Protein AF-A0A6A5ZDE5-F1 (afdb_monomer)

Secondary structure (DSSP, 8-state):
------------TT-----SSTT----SGGGSEEPHHHHHHHGGGEEEETTEEEEEPP--SS-TT--S--GGGS-HHHHHHHHTSBSEESPPSEEEEEEEE-TT--EEEEEEEE-TT--BHHHHHHHHHHHHHHHHHHHHHHHHHHHHHHTTS-TTSSSTTS-SS-EEEEEE--GGGGGS---TT---THHHHHHHHH---HHHHHHTTS-HHHHS-TT----TT--TTSSTTSSSTTS--

pLDDT: mean 71.04, std 19.77, range [29.52, 98.06]

Structure (mmCIF, N/CA/C/O backbone):
data_AF-A0A6A5ZDE5-F1
#
_entry.id   AF-A0A6A5ZDE5-F1
#
loop_
_atom_site.group_PDB
_atom_site.id
_atom_site.type_symbol
_atom_site.label_atom_id
_atom_site.label_alt_id
_atom_site.label_comp_id
_atom_site.label_asym_id
_atom_site.label_entity_id
_atom_site.label_seq_id
_atom_site.pdbx_PDB_ins_code
_atom_site.Cartn_x
_atom_site.Cartn_y
_atom_site.Cartn_z
_atom_site.occupancy
_atom_site.B_iso_or_equiv
_atom_site.auth_seq_id
_atom_site.auth_comp_id
_atom_site.auth_asym_id
_atom_site.auth_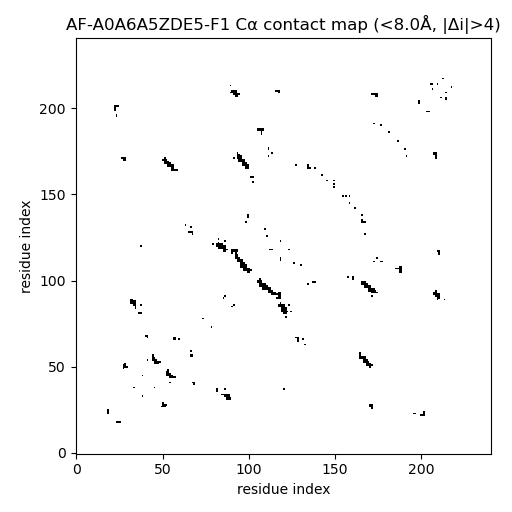atom_id
_atom_site.pdbx_PDB_model_num
ATOM 1 N N . MET A 1 1 ? -33.662 -12.130 5.337 1.00 35.56 1 MET A N 1
ATOM 2 C CA . MET A 1 1 ? -33.099 -13.493 5.397 1.00 35.56 1 MET A CA 1
ATOM 3 C C . MET A 1 1 ? -31.831 -13.491 4.569 1.00 35.56 1 MET A C 1
ATOM 5 O O . MET A 1 1 ? -31.844 -12.937 3.477 1.00 35.56 1 MET A O 1
ATOM 9 N N . ASP A 1 2 ? -30.753 -13.968 5.177 1.00 31.31 2 ASP A N 1
ATOM 10 C CA . ASP A 1 2 ? -29.362 -13.561 4.972 1.00 31.31 2 ASP A CA 1
ATOM 11 C C . ASP A 1 2 ? -28.722 -13.936 3.631 1.00 31.31 2 ASP A C 1
ATOM 13 O O . ASP A 1 2 ? -28.791 -15.078 3.189 1.00 31.31 2 ASP A O 1
ATOM 17 N N . ALA A 1 3 ? -28.004 -12.973 3.043 1.00 31.45 3 ALA A N 1
ATOM 18 C CA . ALA A 1 3 ? -27.129 -13.166 1.882 1.00 31.45 3 ALA A CA 1
ATOM 19 C C . ALA A 1 3 ? -25.685 -12.662 2.125 1.00 31.45 3 ALA A C 1
ATOM 21 O O . ALA A 1 3 ? -24.968 -12.358 1.176 1.00 31.45 3 ALA A O 1
ATOM 22 N N . TYR A 1 4 ? -25.238 -12.572 3.386 1.00 30.88 4 TYR A N 1
ATOM 23 C CA . TYR A 1 4 ? -23.937 -11.976 3.749 1.00 30.88 4 TYR A CA 1
ATOM 24 C C . TYR A 1 4 ? -22.949 -12.923 4.460 1.00 30.88 4 TYR A C 1
ATOM 26 O O . TYR A 1 4 ? -21.988 -12.460 5.066 1.00 30.88 4 TYR A O 1
ATOM 34 N N . GLN A 1 5 ? -23.115 -14.247 4.360 1.00 31.91 5 GLN A N 1
ATOM 35 C CA . GLN A 1 5 ? -22.268 -15.222 5.079 1.00 31.91 5 GLN A CA 1
ATOM 36 C C . GLN A 1 5 ? -21.161 -15.919 4.263 1.00 31.91 5 GLN A C 1
ATOM 38 O O . GLN A 1 5 ? -20.603 -16.915 4.713 1.00 31.91 5 GLN A O 1
ATOM 43 N N . THR A 1 6 ? -20.759 -15.388 3.106 1.00 35.47 6 THR A N 1
ATOM 44 C CA . THR A 1 6 ? -19.702 -16.014 2.280 1.00 35.47 6 THR A CA 1
ATOM 45 C C . THR A 1 6 ? -18.633 -15.033 1.802 1.00 35.47 6 THR A C 1
ATOM 47 O O . THR A 1 6 ? -18.289 -14.987 0.627 1.00 35.47 6 THR A O 1
ATOM 50 N N . LEU A 1 7 ? -18.026 -14.290 2.730 1.00 33.62 7 LEU A N 1
ATOM 51 C CA . LEU A 1 7 ? -16.626 -13.874 2.571 1.00 33.62 7 LEU A CA 1
ATOM 52 C C . LEU A 1 7 ? -15.754 -14.915 3.268 1.00 33.62 7 LEU A C 1
ATOM 54 O O . LEU A 1 7 ? -15.294 -14.750 4.394 1.00 33.62 7 LEU A O 1
ATOM 58 N N . GLY A 1 8 ? -15.625 -16.050 2.582 1.00 29.52 8 GLY A N 1
ATOM 59 C CA . GLY A 1 8 ? -14.771 -17.147 2.989 1.00 29.52 8 GLY A CA 1
ATOM 60 C C . GLY A 1 8 ? -13.326 -16.683 3.113 1.00 29.52 8 GLY A C 1
ATOM 61 O O . GLY A 1 8 ? -12.773 -16.042 2.218 1.00 29.52 8 GLY A O 1
ATOM 62 N N . HIS A 1 9 ? -12.710 -17.061 4.227 1.00 33.09 9 HIS A N 1
ATOM 63 C CA . HIS A 1 9 ? -11.270 -17.190 4.334 1.00 33.09 9 HIS A CA 1
ATOM 64 C C . HIS A 1 9 ? -10.755 -17.953 3.107 1.00 33.09 9 HIS A C 1
ATOM 66 O O . HIS A 1 9 ? -10.997 -19.153 2.976 1.00 33.09 9 HIS A O 1
ATOM 72 N N . TYR A 1 10 ? -10.031 -17.277 2.217 1.00 32.69 10 TYR A N 1
ATOM 73 C CA . TYR A 1 10 ? -9.236 -17.941 1.190 1.00 32.69 10 TYR A CA 1
ATOM 74 C C . TYR A 1 10 ? -8.064 -18.659 1.875 1.00 32.69 10 TYR A C 1
ATOM 76 O O . TYR A 1 10 ? -6.926 -18.201 1.845 1.00 32.69 10 TYR A O 1
ATOM 84 N N . ARG A 1 11 ? -8.334 -19.795 2.525 1.00 34.78 11 ARG A N 1
ATOM 85 C CA . ARG A 1 11 ? -7.302 -20.808 2.740 1.00 34.78 11 ARG A CA 1
ATOM 86 C C . ARG A 1 11 ? -7.089 -21.467 1.387 1.00 34.78 11 ARG A C 1
ATOM 88 O O . ARG A 1 11 ? -7.990 -22.137 0.892 1.00 34.78 11 ARG A O 1
ATOM 95 N N . LEU A 1 12 ? -5.928 -21.250 0.773 1.00 34.38 12 LEU A N 1
ATOM 96 C CA . LEU A 1 12 ? -5.508 -22.048 -0.376 1.00 34.38 12 LEU A CA 1
ATOM 97 C C . LEU A 1 12 ? -5.520 -23.524 0.066 1.00 34.38 12 LEU A C 1
ATOM 99 O O . LEU A 1 12 ? -4.782 -23.873 0.991 1.00 34.38 12 LEU A O 1
ATOM 103 N N . PRO A 1 13 ? -6.375 -24.387 -0.510 1.00 32.69 13 PRO A N 1
ATOM 104 C CA . PRO A 1 13 ? -6.446 -25.778 -0.091 1.00 32.69 13 PRO A CA 1
ATOM 105 C C . PRO A 1 13 ? -5.117 -26.465 -0.425 1.00 32.69 13 PRO A C 1
ATOM 107 O O . PRO A 1 13 ? -4.696 -26.491 -1.578 1.00 32.69 13 PRO A O 1
ATOM 110 N N . GLY A 1 14 ? -4.447 -27.000 0.597 1.00 35.75 14 GLY A N 1
ATOM 111 C CA . GLY A 1 14 ? -3.230 -27.805 0.444 1.00 35.75 14 GLY A CA 1
ATOM 112 C C . GLY A 1 14 ? -1.899 -27.090 0.687 1.00 35.75 14 GLY A C 1
ATOM 113 O O . GLY A 1 14 ? -0.867 -27.752 0.631 1.00 35.75 14 GLY A O 1
ATOM 114 N N . ILE A 1 15 ? -1.887 -25.791 1.005 1.00 35.81 15 ILE A N 1
ATOM 115 C CA . ILE A 1 15 ? -0.672 -25.114 1.484 1.00 35.81 15 ILE A CA 1
ATOM 116 C C . ILE A 1 15 ? -0.874 -24.778 2.956 1.00 35.81 15 ILE A C 1
ATOM 118 O O . ILE A 1 15 ? -1.405 -23.724 3.305 1.00 35.81 15 ILE A O 1
ATOM 122 N N . ASP A 1 16 ? -0.460 -25.696 3.825 1.00 36.00 16 ASP A N 1
ATOM 123 C CA . ASP A 1 16 ? -0.269 -25.373 5.232 1.00 36.00 16 ASP A CA 1
ATOM 124 C C . ASP A 1 16 ? 0.996 -24.512 5.311 1.00 36.00 16 ASP A C 1
ATOM 126 O O . ASP A 1 16 ? 2.120 -25.018 5.249 1.00 36.00 16 ASP A O 1
ATOM 130 N N . VAL A 1 17 ? 0.827 -23.186 5.333 1.00 40.00 17 VAL A N 1
ATOM 131 C CA . VAL A 1 17 ? 1.932 -22.241 5.547 1.00 40.00 17 VAL A CA 1
ATOM 132 C C . VAL A 1 17 ? 2.317 -22.318 7.026 1.00 40.00 17 VAL A C 1
ATOM 134 O O . VAL A 1 17 ? 2.147 -21.372 7.792 1.00 40.00 17 VAL A O 1
ATOM 137 N N . GLN A 1 18 ? 2.810 -23.479 7.458 1.00 35.00 18 GLN A N 1
ATOM 138 C CA . GLN A 1 18 ? 3.484 -23.602 8.735 1.00 35.00 18 GLN A CA 1
ATOM 139 C C . GLN A 1 18 ? 4.823 -22.901 8.582 1.00 35.00 18 GLN A C 1
ATOM 141 O O . GLN A 1 18 ? 5.736 -23.378 7.901 1.00 35.00 18 GLN A O 1
ATOM 146 N N . SER A 1 19 ? 4.935 -21.725 9.191 1.00 38.81 19 SER A N 1
ATOM 147 C CA . SER A 1 19 ? 6.241 -21.129 9.411 1.00 38.81 19 SER A CA 1
ATOM 148 C C . SER A 1 19 ? 7.097 -22.142 10.166 1.00 38.81 19 SER A C 1
ATOM 150 O O . SER A 1 19 ? 6.745 -22.562 11.265 1.00 38.81 19 SER A O 1
ATOM 152 N N . ARG A 1 20 ? 8.217 -22.562 9.570 1.00 37.62 20 ARG A N 1
ATOM 153 C CA . ARG A 1 20 ? 9.149 -23.525 10.184 1.00 37.62 20 ARG A CA 1
ATOM 154 C C . ARG A 1 20 ? 9.852 -22.970 11.426 1.00 37.62 20 ARG A C 1
ATOM 156 O O . ARG A 1 20 ? 10.608 -23.695 12.062 1.00 37.62 20 ARG A O 1
ATOM 163 N N . HIS A 1 21 ? 9.621 -21.704 11.762 1.00 40.69 21 HIS A N 1
ATOM 164 C CA . HIS A 1 21 ? 10.120 -21.089 12.977 1.00 40.69 21 HIS A CA 1
ATOM 165 C C . HIS A 1 21 ? 8.947 -20.897 13.950 1.00 40.69 21 HIS A C 1
ATOM 167 O O . HIS A 1 21 ? 7.988 -20.208 13.587 1.00 40.69 21 HIS A O 1
ATOM 173 N N . PRO A 1 22 ? 9.015 -21.414 15.192 1.00 45.00 22 PRO A N 1
ATOM 174 C CA . PRO A 1 22 ? 7.917 -21.321 16.165 1.00 45.00 22 PRO A CA 1
ATOM 175 C C . PRO A 1 22 ? 7.506 -19.871 16.488 1.00 45.00 22 PRO A C 1
ATOM 177 O O . PRO A 1 22 ? 6.397 -19.634 16.961 1.00 45.00 22 PRO A O 1
ATOM 180 N N . ASN A 1 23 ? 8.375 -18.906 16.155 1.00 43.03 23 ASN A N 1
ATOM 181 C CA . ASN A 1 23 ? 8.236 -17.484 16.465 1.00 43.03 23 ASN A CA 1
ATOM 182 C C . ASN A 1 23 ? 8.206 -16.554 15.234 1.00 43.03 23 ASN A C 1
ATOM 184 O O . ASN A 1 23 ? 8.266 -15.344 15.416 1.00 43.03 23 ASN A O 1
ATOM 188 N N . VAL A 1 24 ? 8.121 -17.046 13.990 1.00 47.09 24 VAL A N 1
ATOM 189 C CA . VAL A 1 24 ? 8.088 -16.174 12.788 1.00 47.09 24 VAL A CA 1
ATOM 190 C C . VAL A 1 24 ? 6.742 -16.324 12.093 1.00 47.09 24 VAL A C 1
ATOM 192 O O . VAL A 1 24 ? 6.631 -16.925 11.029 1.00 47.09 24 VAL A O 1
ATOM 195 N N . TYR A 1 25 ? 5.678 -15.821 12.711 1.00 51.50 25 TYR A N 1
ATOM 196 C CA . TYR A 1 25 ? 4.406 -15.693 12.004 1.00 51.50 25 TYR A CA 1
ATOM 197 C C . TYR A 1 25 ? 4.471 -14.446 11.129 1.00 51.50 25 TYR A C 1
ATOM 199 O O . TYR A 1 25 ? 4.784 -13.355 11.603 1.00 51.50 25 TYR A O 1
ATOM 207 N N . TRP A 1 26 ? 4.209 -14.631 9.840 1.00 55.97 26 TRP A N 1
ATOM 208 C CA . TRP A 1 26 ? 4.209 -13.564 8.854 1.00 55.97 26 TRP A CA 1
ATOM 209 C C . TRP A 1 26 ? 3.140 -12.541 9.244 1.00 55.97 26 TRP A C 1
ATOM 211 O O . TRP A 1 26 ? 1.957 -12.868 9.308 1.00 55.97 26 TRP A O 1
ATOM 221 N N . LEU A 1 27 ? 3.558 -11.314 9.554 1.00 66.75 27 LEU A N 1
ATOM 222 C CA . LEU A 1 27 ? 2.644 -10.185 9.691 1.00 66.75 27 LEU A CA 1
ATOM 223 C C . LEU A 1 27 ? 2.297 -9.716 8.288 1.00 66.75 27 LEU A C 1
ATOM 225 O O . LEU A 1 27 ? 3.107 -9.060 7.631 1.00 66.75 27 LEU A O 1
ATOM 229 N N . ASP A 1 28 ? 1.146 -10.142 7.793 1.00 80.12 28 ASP A N 1
ATOM 230 C CA . ASP A 1 28 ? 0.636 -9.746 6.493 1.00 80.12 28 ASP A CA 1
ATOM 231 C C . ASP A 1 28 ? -0.893 -9.590 6.529 1.00 80.12 28 ASP A C 1
ATOM 233 O O . ASP A 1 28 ? -1.556 -9.952 7.506 1.00 80.12 28 ASP A O 1
ATOM 237 N N . PHE A 1 29 ? -1.461 -9.000 5.478 1.00 85.31 29 PHE A N 1
ATOM 238 C CA . PHE A 1 29 ? -2.882 -8.671 5.444 1.00 85.31 29 PHE A CA 1
ATOM 239 C C . PHE A 1 29 ? -3.821 -9.881 5.364 1.00 85.31 29 PHE A C 1
ATOM 241 O O . PHE A 1 29 ? -5.032 -9.687 5.416 1.00 85.31 29 PHE A O 1
ATOM 248 N N . SER A 1 30 ? -3.334 -11.126 5.296 1.00 81.88 30 SER A N 1
ATOM 249 C CA . SER A 1 30 ? -4.195 -12.308 5.439 1.00 81.88 30 SER A CA 1
ATOM 250 C C . SER A 1 30 ? -4.885 -12.369 6.807 1.00 81.88 30 SER A C 1
ATOM 252 O O . SER A 1 30 ? -5.832 -13.133 6.983 1.00 81.88 30 SER A O 1
ATOM 254 N N . GLN A 1 31 ? -4.389 -11.604 7.785 1.00 82.81 31 GLN A N 1
ATOM 255 C CA . GLN A 1 31 ? -4.931 -11.497 9.141 1.00 82.81 31 GLN A CA 1
ATOM 256 C C . GLN A 1 31 ? -5.945 -10.354 9.297 1.00 82.81 31 GLN A C 1
ATOM 258 O O . GLN A 1 31 ? -6.522 -10.190 10.370 1.00 82.81 31 GLN A O 1
ATOM 263 N N . CYS A 1 32 ? -6.164 -9.561 8.247 1.00 88.12 32 CYS A N 1
ATOM 264 C CA . CYS A 1 32 ? -7.019 -8.383 8.274 1.00 88.12 32 CYS A CA 1
ATOM 265 C C . CYS A 1 32 ? -8.146 -8.505 7.247 1.00 88.12 32 CYS A C 1
ATOM 267 O O . CYS A 1 32 ? -7.975 -9.058 6.162 1.00 88.12 32 CYS A O 1
ATOM 269 N N . ILE A 1 33 ? -9.291 -7.907 7.556 1.00 92.44 33 ILE A N 1
ATOM 270 C CA . ILE A 1 33 ? -10.365 -7.683 6.589 1.00 92.44 33 ILE A CA 1
ATOM 271 C C . ILE A 1 33 ? -10.222 -6.254 6.077 1.00 92.44 33 ILE A C 1
ATOM 273 O O . ILE A 1 33 ? -10.276 -5.309 6.859 1.00 92.44 33 ILE A O 1
ATOM 277 N N . PHE A 1 34 ? -10.020 -6.073 4.774 1.00 95.31 34 PHE A N 1
ATOM 278 C CA . PHE A 1 34 ? -9.995 -4.735 4.182 1.00 95.31 34 PHE A CA 1
ATOM 279 C C . PHE A 1 34 ? -11.389 -4.115 4.140 1.00 95.31 34 PHE A C 1
ATOM 281 O O . PHE A 1 34 ? -12.392 -4.797 3.926 1.00 95.31 34 PHE A O 1
ATOM 288 N N . ASN A 1 35 ? -11.435 -2.794 4.277 1.00 96.50 35 ASN A N 1
ATOM 289 C CA . ASN A 1 35 ? -12.645 -2.015 4.095 1.00 96.50 35 ASN A CA 1
ATOM 290 C C . ASN A 1 35 ? -13.199 -2.214 2.674 1.00 96.50 35 ASN A C 1
ATOM 292 O O . ASN A 1 35 ? -12.554 -1.865 1.682 1.00 96.50 35 ASN A O 1
ATOM 296 N N . ALA A 1 36 ? -14.410 -2.764 2.577 1.00 95.44 36 ALA A N 1
ATOM 297 C CA . ALA A 1 36 ? -15.041 -3.076 1.298 1.00 95.44 36 ALA A CA 1
ATOM 298 C C . ALA A 1 36 ? -15.288 -1.829 0.435 1.00 95.44 36 ALA A C 1
ATOM 300 O O . ALA A 1 36 ? -15.162 -1.905 -0.784 1.00 95.44 36 ALA A O 1
ATOM 301 N N . TYR A 1 37 ? -15.578 -0.675 1.047 1.00 94.19 37 TYR A N 1
ATOM 302 C CA . TYR A 1 37 ? -15.743 0.581 0.314 1.00 94.19 37 TYR A CA 1
ATOM 303 C C . TYR A 1 37 ? -14.423 1.037 -0.291 1.00 94.19 37 TYR A C 1
ATOM 305 O O . TYR A 1 37 ? -14.401 1.423 -1.452 1.00 94.19 37 TYR A O 1
ATOM 313 N N . PHE A 1 38 ? -13.314 0.924 0.445 1.00 93.62 38 PHE A N 1
ATOM 314 C CA . PHE A 1 38 ? -11.989 1.208 -0.105 1.00 93.62 38 PHE A CA 1
ATOM 315 C C . PHE A 1 38 ? -11.647 0.298 -1.289 1.00 93.62 38 PHE A C 1
ATOM 317 O O . PHE A 1 38 ? -11.184 0.787 -2.317 1.00 93.62 38 PHE A O 1
ATOM 324 N N . LEU A 1 39 ? -11.917 -1.006 -1.186 1.00 92.88 39 LEU A N 1
ATOM 325 C CA . LEU A 1 39 ? -11.720 -1.919 -2.315 1.00 92.88 39 LEU A CA 1
ATOM 326 C C . LEU A 1 39 ? -12.624 -1.554 -3.502 1.00 92.88 39 LEU A C 1
ATOM 328 O O . LEU A 1 39 ? -12.164 -1.568 -4.640 1.00 92.88 39 LEU A O 1
ATOM 332 N N . ALA A 1 40 ? -13.870 -1.147 -3.248 1.00 90.25 40 ALA A N 1
ATOM 333 C CA . ALA A 1 40 ? -14.785 -0.675 -4.284 1.00 90.25 40 ALA A CA 1
ATOM 334 C C . ALA A 1 40 ? -14.308 0.626 -4.957 1.00 90.25 40 ALA A C 1
ATOM 336 O O . ALA A 1 40 ? -14.536 0.795 -6.152 1.00 90.25 40 ALA A O 1
ATOM 337 N N . LEU A 1 41 ? -13.602 1.515 -4.240 1.00 87.44 41 LEU A N 1
ATOM 338 C CA . LEU A 1 41 ? -12.957 2.690 -4.846 1.00 87.44 41 LEU A CA 1
ATOM 339 C C . LEU A 1 41 ? -11.912 2.279 -5.894 1.00 87.44 41 LEU A C 1
ATOM 341 O O . LEU A 1 41 ? -11.750 2.957 -6.908 1.00 87.44 41 LEU A O 1
ATOM 345 N N . LEU A 1 42 ? -11.190 1.187 -5.632 1.00 87.88 42 LEU A N 1
ATOM 346 C CA . LEU A 1 42 ? -10.123 0.682 -6.494 1.00 87.88 42 LEU A CA 1
ATOM 347 C C . LEU A 1 42 ? -10.639 -0.204 -7.631 1.00 87.88 42 LEU A C 1
ATOM 349 O O . LEU A 1 42 ? -9.921 -0.387 -8.615 1.00 87.88 42 LEU A O 1
ATOM 353 N N . ASP A 1 43 ? -11.864 -0.721 -7.518 1.00 85.69 43 ASP A N 1
ATOM 354 C CA . ASP A 1 43 ? -12.487 -1.582 -8.524 1.00 85.69 43 ASP A CA 1
ATOM 355 C C . ASP A 1 43 ? -11.571 -2.793 -8.839 1.00 85.69 43 ASP A C 1
ATOM 357 O O . ASP A 1 43 ? -10.980 -3.400 -7.939 1.00 85.69 43 ASP A O 1
ATOM 361 N N . ASP A 1 44 ? -11.382 -3.128 -10.112 1.00 86.50 44 ASP A N 1
ATOM 362 C CA . ASP A 1 44 ? -10.531 -4.216 -10.599 1.00 86.50 44 ASP A CA 1
ATOM 363 C C . ASP A 1 44 ? -9.011 -3.978 -10.461 1.00 86.50 44 ASP A C 1
ATOM 365 O O . ASP A 1 44 ? -8.203 -4.865 -10.766 1.00 86.50 44 ASP A O 1
ATOM 369 N N . GLN A 1 45 ? -8.592 -2.795 -9.998 1.00 88.38 45 GLN A N 1
ATOM 370 C CA . GLN A 1 45 ? -7.178 -2.411 -9.917 1.00 88.38 45 GLN A CA 1
ATOM 371 C C . GLN A 1 45 ? -6.444 -3.064 -8.747 1.00 88.38 45 GLN A C 1
ATOM 373 O O . GLN A 1 45 ? -5.208 -3.119 -8.750 1.00 88.38 45 GLN A O 1
ATOM 378 N N . SER A 1 46 ? -7.187 -3.515 -7.735 1.00 91.75 46 SER A N 1
ATOM 379 C CA . SER A 1 46 ? -6.624 -4.006 -6.483 1.00 91.75 46 SER A CA 1
ATOM 380 C C . SER A 1 46 ? -6.635 -5.527 -6.402 1.00 91.75 46 SER A C 1
ATOM 382 O O . SER A 1 46 ? -7.593 -6.185 -6.807 1.00 91.75 46 SER A O 1
ATOM 384 N N . ARG A 1 47 ? -5.544 -6.112 -5.899 1.00 91.38 47 ARG A N 1
ATOM 385 C CA . ARG A 1 47 ? -5.443 -7.553 -5.635 1.00 91.38 47 ARG A CA 1
ATOM 386 C C . ARG A 1 47 ? -4.583 -7.811 -4.415 1.00 91.38 47 ARG A C 1
ATOM 388 O O . ARG A 1 47 ? -3.482 -7.276 -4.309 1.00 91.38 47 ARG A O 1
ATOM 395 N N . ILE A 1 48 ? -5.056 -8.686 -3.537 1.00 88.50 48 ILE A N 1
ATOM 396 C CA . ILE A 1 48 ? -4.246 -9.203 -2.436 1.00 88.50 48 ILE A CA 1
ATOM 397 C C . ILE A 1 48 ? -3.480 -10.421 -2.952 1.00 88.50 48 ILE A C 1
ATOM 399 O O . ILE A 1 48 ? -4.081 -11.373 -3.444 1.00 88.50 48 ILE A O 1
ATOM 403 N N . VAL A 1 49 ? -2.153 -10.385 -2.871 1.00 82.81 49 VAL A N 1
ATOM 404 C CA . VAL A 1 49 ? -1.275 -11.475 -3.320 1.00 82.81 49 VAL A CA 1
ATOM 405 C C . VAL A 1 49 ? -0.174 -11.628 -2.289 1.00 82.81 49 VAL A C 1
ATOM 407 O O . VAL A 1 49 ? 0.539 -10.665 -2.057 1.00 82.81 49 VAL A O 1
ATOM 410 N N . LEU A 1 50 ? -0.015 -12.809 -1.682 1.00 81.88 50 LEU A N 1
ATOM 411 C CA . LEU A 1 50 ? 1.014 -13.059 -0.654 1.00 81.88 50 LEU A CA 1
ATOM 412 C C . LEU A 1 50 ? 0.955 -12.046 0.509 1.00 81.88 50 LEU A C 1
ATOM 414 O O . LEU A 1 50 ? 1.970 -11.486 0.918 1.00 81.88 50 LEU A O 1
ATOM 418 N N . GLY A 1 51 ? -0.261 -11.744 0.979 1.00 84.56 51 GLY A N 1
ATOM 419 C CA . GLY A 1 51 ? -0.462 -10.889 2.151 1.00 84.56 51 GLY A CA 1
ATOM 420 C C . GLY A 1 51 ? -0.170 -9.395 1.950 1.00 84.56 51 GLY A C 1
ATOM 421 O O . GLY A 1 51 ? -0.180 -8.632 2.912 1.00 84.56 51 GLY A O 1
ATOM 422 N N . ARG A 1 52 ? 0.063 -8.950 0.711 1.00 88.25 52 ARG A N 1
ATOM 423 C CA . ARG A 1 52 ? 0.184 -7.532 0.332 1.00 88.25 52 ARG A CA 1
ATOM 424 C C . ARG A 1 52 ? -0.956 -7.124 -0.588 1.00 88.25 52 ARG A C 1
ATOM 426 O O . ARG A 1 52 ? -1.384 -7.916 -1.428 1.00 88.25 52 ARG A O 1
ATOM 433 N N . LEU A 1 53 ? -1.415 -5.884 -0.461 1.00 92.94 53 LEU A N 1
ATOM 434 C CA . LEU A 1 53 ? -2.402 -5.309 -1.370 1.00 92.94 53 LEU A CA 1
ATOM 435 C C . LEU A 1 53 ? -1.673 -4.592 -2.509 1.00 92.94 53 LEU A C 1
ATOM 437 O O . LEU A 1 53 ? -1.072 -3.539 -2.312 1.00 92.94 53 LEU A O 1
ATOM 441 N N . GLY A 1 54 ? -1.711 -5.173 -3.704 1.00 92.94 54 GLY A N 1
ATOM 442 C CA . GLY A 1 54 ? -1.211 -4.545 -4.922 1.00 92.94 54 GLY A CA 1
ATOM 443 C C . GLY A 1 54 ? -2.293 -3.697 -5.584 1.00 92.94 54 GLY A C 1
ATOM 444 O O . GLY A 1 54 ? -3.410 -4.174 -5.766 1.00 92.94 54 GLY A O 1
ATOM 445 N N . ILE A 1 55 ? -1.958 -2.470 -5.981 1.00 93.25 55 ILE A N 1
ATOM 446 C CA . ILE A 1 55 ? -2.858 -1.539 -6.674 1.00 93.25 55 ILE A CA 1
ATOM 447 C C . ILE A 1 55 ? -2.219 -1.150 -8.003 1.00 93.25 55 ILE A C 1
ATOM 449 O O . ILE A 1 55 ? -1.164 -0.518 -8.035 1.00 93.25 55 ILE A O 1
ATOM 453 N N . THR A 1 56 ? -2.848 -1.539 -9.107 1.00 91.31 56 THR A N 1
ATOM 454 C CA . THR A 1 56 ? -2.345 -1.275 -10.460 1.00 91.31 56 THR A CA 1
ATOM 455 C C . THR A 1 56 ? -2.887 0.047 -10.976 1.00 91.31 56 THR A C 1
ATOM 457 O O . THR A 1 56 ? -4.096 0.193 -11.099 1.00 91.31 56 THR A O 1
ATOM 460 N N . GLN A 1 57 ? -2.018 0.989 -11.347 1.00 86.19 57 GLN A N 1
ATOM 461 C CA . GLN A 1 57 ? -2.485 2.236 -11.954 1.00 86.19 57 GLN A CA 1
ATOM 462 C C . GLN A 1 57 ? -3.159 1.970 -13.309 1.00 86.19 57 GLN A C 1
ATOM 464 O O . GLN A 1 57 ? -2.668 1.180 -14.128 1.00 86.19 57 GLN A O 1
ATOM 469 N N . ARG A 1 58 ? -4.278 2.658 -13.566 1.00 79.31 58 ARG A N 1
ATOM 470 C CA . ARG A 1 58 ? -4.954 2.617 -14.869 1.00 79.31 58 ARG A CA 1
ATOM 471 C C . ARG A 1 58 ? -4.099 3.303 -15.934 1.00 79.31 58 ARG A C 1
ATOM 473 O O . ARG A 1 58 ? -3.537 4.350 -15.651 1.00 79.31 58 ARG A O 1
ATOM 480 N N . PRO A 1 59 ? -4.008 2.768 -17.158 1.00 66.69 59 PRO A N 1
ATOM 481 C CA . PRO A 1 59 ? -3.441 3.507 -18.275 1.00 66.69 59 PRO A CA 1
ATOM 482 C C . PRO A 1 59 ? -4.481 4.524 -18.755 1.00 66.69 59 PRO A C 1
ATOM 484 O O . PRO A 1 59 ? -5.418 4.150 -19.455 1.00 66.69 59 PRO A O 1
ATOM 487 N N . THR A 1 60 ? -4.369 5.794 -18.373 1.00 64.00 60 THR A N 1
ATOM 488 C CA . THR A 1 60 ? -5.163 6.857 -19.009 1.00 64.00 60 THR A CA 1
ATOM 489 C C . THR A 1 60 ? -4.314 7.598 -20.032 1.00 64.00 60 THR A C 1
ATOM 491 O O . THR A 1 60 ? -3.132 7.869 -19.817 1.00 64.00 60 THR A O 1
ATOM 494 N N . ALA A 1 61 ? -4.924 7.859 -21.188 1.00 49.12 61 ALA A N 1
ATOM 495 C CA . ALA A 1 61 ? -4.247 8.332 -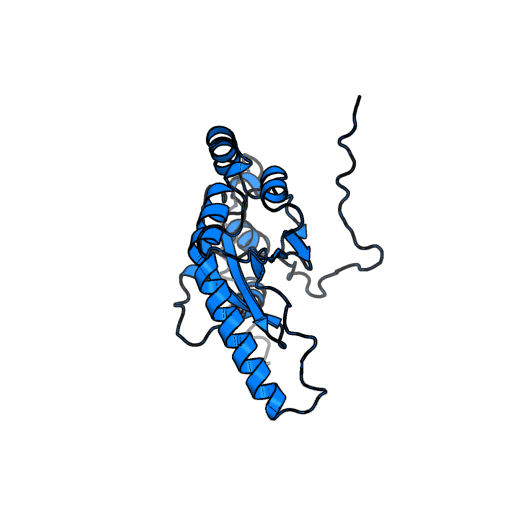22.387 1.00 49.12 61 ALA A CA 1
ATOM 496 C C . ALA A 1 61 ? -3.882 9.830 -22.357 1.00 49.12 61 ALA A C 1
ATOM 498 O O . ALA A 1 61 ? -3.081 10.247 -23.186 1.00 49.12 61 ALA A O 1
ATOM 499 N N . GLU A 1 62 ? -4.443 10.642 -21.444 1.00 53.44 62 GLU A N 1
ATOM 500 C CA . GLU A 1 62 ? -4.502 12.096 -21.698 1.00 53.44 62 GLU A CA 1
ATOM 501 C C . GLU A 1 62 ? -4.193 13.055 -20.532 1.00 53.44 62 GLU A C 1
ATOM 503 O O . GLU A 1 62 ? -3.870 14.206 -20.813 1.00 53.44 62 GLU A O 1
ATOM 508 N N . SER A 1 63 ? -4.202 12.669 -19.246 1.00 53.03 63 SER A N 1
ATOM 509 C CA . SER A 1 63 ? -3.876 13.646 -18.184 1.00 53.03 63 SER A CA 1
ATOM 510 C C . SER A 1 63 ? -3.112 13.068 -17.002 1.00 53.03 63 SER A C 1
ATOM 512 O O . SER A 1 63 ? -3.531 12.115 -16.360 1.00 53.03 63 SER A O 1
ATOM 514 N N . PHE A 1 64 ? -1.982 13.691 -16.664 1.00 53.25 64 PHE A N 1
ATOM 515 C CA . PHE A 1 64 ? -1.128 13.306 -15.538 1.00 53.25 64 PHE A CA 1
ATOM 516 C C . PHE A 1 64 ? -1.807 13.422 -14.156 1.00 53.25 64 PHE A C 1
ATOM 518 O O . PHE A 1 64 ? -1.229 12.946 -13.179 1.00 53.25 64 PHE A O 1
ATOM 525 N N . SER A 1 65 ? -3.002 14.019 -14.056 1.00 51.19 65 SER A N 1
ATOM 526 C CA . SER A 1 65 ? -3.518 14.590 -12.807 1.00 51.19 65 SER A CA 1
ATOM 527 C C . SER A 1 65 ? -4.444 13.708 -11.962 1.00 51.19 65 SER A C 1
ATOM 529 O O . SER A 1 65 ? -4.455 13.911 -10.756 1.00 51.19 65 SER A O 1
ATOM 531 N N . ASP A 1 66 ? -5.159 12.708 -12.491 1.00 58.41 66 ASP A N 1
ATOM 532 C CA . ASP A 1 66 ? -6.105 11.924 -11.666 1.00 58.41 66 ASP A CA 1
ATOM 533 C C . ASP A 1 66 ? -6.164 10.454 -12.092 1.00 58.41 66 ASP A C 1
ATOM 535 O O . ASP A 1 66 ? -6.710 10.111 -13.135 1.00 58.41 66 ASP A O 1
ATOM 539 N N . PHE A 1 67 ? -5.538 9.569 -11.308 1.00 55.75 67 PHE A N 1
ATOM 540 C CA . PHE A 1 67 ? -5.105 8.257 -11.820 1.00 55.75 67 PHE A CA 1
ATOM 541 C C . PHE A 1 67 ? -5.422 7.037 -10.949 1.00 55.75 67 PHE A C 1
ATOM 543 O O . PHE A 1 67 ? -5.073 5.921 -11.326 1.00 55.75 67 PHE A O 1
ATOM 550 N N . LEU A 1 68 ? -6.046 7.225 -9.787 1.00 61.94 68 LEU A N 1
ATOM 551 C CA . LEU A 1 68 ? -6.346 6.114 -8.870 1.00 61.94 68 LEU A CA 1
ATOM 552 C C . LEU A 1 68 ? -7.843 5.873 -8.708 1.00 61.94 68 LEU A C 1
ATOM 554 O O . LEU A 1 68 ? -8.282 4.731 -8.627 1.00 61.94 68 LEU A O 1
ATOM 558 N N . PHE A 1 69 ? -8.620 6.950 -8.739 1.00 65.62 69 PHE A N 1
ATOM 559 C CA . PHE A 1 69 ? -10.064 6.950 -8.558 1.00 65.62 69 PHE A CA 1
ATOM 560 C C . PHE A 1 69 ? -10.641 7.910 -9.585 1.00 65.62 69 PHE A C 1
ATOM 562 O O . PHE A 1 69 ? -9.995 8.908 -9.894 1.00 65.62 69 PHE A O 1
ATOM 569 N N . GLU A 1 70 ? -11.826 7.624 -10.109 1.00 61.75 70 GLU A N 1
ATOM 570 C CA . GLU A 1 70 ? -12.563 8.549 -10.967 1.00 61.75 70 GLU A CA 1
ATOM 571 C C . GLU A 1 70 ? -13.453 9.395 -10.041 1.00 61.75 70 GLU A C 1
ATOM 573 O O . GLU A 1 70 ? -14.514 8.917 -9.627 1.00 61.75 70 GLU A O 1
ATOM 578 N N . PRO A 1 71 ? -13.036 10.611 -9.622 1.00 54.88 71 PRO A N 1
ATOM 579 C CA . PRO A 1 71 ? -13.757 11.353 -8.587 1.00 54.88 71 PRO A CA 1
ATOM 580 C C . PRO A 1 71 ? -15.168 11.725 -9.051 1.00 54.88 71 PRO A C 1
ATOM 582 O O . PRO A 1 71 ? -16.075 11.834 -8.238 1.00 54.88 71 PRO A O 1
ATOM 585 N N . SER A 1 72 ? -15.375 11.832 -10.368 1.00 56.19 72 SER A N 1
ATOM 586 C CA . SER A 1 72 ? -16.667 12.099 -11.008 1.00 56.19 72 SER A CA 1
ATOM 587 C C . SER A 1 72 ? -17.760 11.075 -10.678 1.00 56.19 72 SER A C 1
ATOM 589 O O . SER A 1 72 ? -18.937 11.382 -10.852 1.00 56.19 72 SER A O 1
ATOM 591 N N . LYS A 1 73 ? -17.402 9.873 -10.202 1.00 62.78 73 LYS A N 1
ATOM 592 C CA . LYS A 1 73 ? -18.361 8.811 -9.856 1.00 62.78 73 LYS A CA 1
ATOM 593 C C . LYS A 1 73 ? -18.859 8.865 -8.414 1.00 62.78 73 LYS A C 1
ATOM 595 O O . LYS A 1 73 ? -19.830 8.182 -8.095 1.00 62.78 73 LYS A O 1
ATOM 600 N N . LEU A 1 74 ? -18.229 9.653 -7.545 1.00 69.00 74 LEU A N 1
ATOM 601 C CA . LEU A 1 74 ? -18.614 9.770 -6.141 1.00 69.00 74 LEU A CA 1
ATOM 602 C C . LEU A 1 74 ? -18.961 11.217 -5.831 1.00 69.00 74 LEU A C 1
ATOM 604 O O . LEU A 1 74 ? -18.195 12.129 -6.125 1.00 69.00 74 LEU A O 1
ATOM 608 N N . SER A 1 75 ? -20.109 11.441 -5.196 1.00 79.12 75 SER A N 1
ATOM 609 C CA . SER A 1 75 ? -20.355 12.749 -4.600 1.00 79.12 75 SER A CA 1
ATOM 610 C C . SER A 1 75 ? -19.331 12.990 -3.486 1.00 79.12 75 SER A C 1
ATOM 612 O O . SER A 1 75 ? -18.956 12.056 -2.770 1.00 79.12 75 SER A O 1
ATOM 614 N N . ASN A 1 76 ? -18.902 14.243 -3.311 1.00 80.44 76 ASN A N 1
ATOM 615 C CA . ASN A 1 76 ? -17.945 14.613 -2.259 1.00 80.44 76 ASN A CA 1
ATOM 616 C C . ASN A 1 76 ? -18.381 14.088 -0.877 1.00 80.44 76 ASN A C 1
ATOM 618 O O . ASN A 1 76 ? -17.562 13.555 -0.141 1.00 80.44 76 ASN A O 1
ATOM 622 N N . GLY A 1 77 ? -19.686 14.109 -0.575 1.00 85.19 77 GLY A N 1
ATOM 623 C CA . GLY A 1 77 ? -20.211 13.590 0.691 1.00 85.19 77 GLY A CA 1
ATOM 624 C C . GLY A 1 77 ? -20.024 12.080 0.895 1.00 85.19 77 GLY A C 1
ATOM 625 O O . GLY A 1 77 ? -19.777 11.646 2.018 1.00 85.19 77 GLY A O 1
ATOM 626 N N . ILE A 1 78 ? -20.098 11.263 -0.165 1.00 87.06 78 ILE A N 1
ATOM 627 C CA . ILE A 1 78 ? -19.815 9.820 -0.056 1.00 87.06 78 ILE A CA 1
ATOM 628 C C . ILE A 1 78 ? -18.322 9.600 0.183 1.00 87.06 78 ILE A C 1
ATOM 630 O O . ILE A 1 78 ? -17.947 8.759 1.002 1.00 87.06 78 ILE A O 1
ATOM 634 N N . TYR A 1 79 ? -17.471 10.361 -0.509 1.00 88.06 79 TYR A N 1
ATOM 635 C CA . TYR A 1 79 ? -16.034 10.285 -0.291 1.00 88.06 79 TYR A CA 1
ATOM 636 C C . TYR A 1 79 ? -15.668 10.642 1.152 1.00 88.06 79 TYR A C 1
ATOM 638 O O . TYR A 1 79 ? -14.949 9.874 1.781 1.00 88.06 79 TYR A O 1
ATOM 646 N N . ASP A 1 80 ? -16.204 11.733 1.700 1.00 90.75 80 ASP A N 1
ATOM 647 C CA . ASP A 1 80 ? -15.913 12.169 3.072 1.00 90.75 80 ASP A CA 1
ATOM 648 C C . ASP A 1 80 ? -16.319 11.110 4.108 1.00 90.75 80 ASP A C 1
ATOM 650 O O . ASP A 1 80 ? -15.572 10.824 5.050 1.00 90.75 80 ASP A O 1
ATOM 654 N N . LEU A 1 81 ? -17.467 10.455 3.892 1.00 93.38 81 LEU A N 1
ATOM 655 C CA . LEU A 1 81 ? -17.917 9.344 4.726 1.00 93.38 81 LEU A CA 1
ATOM 656 C C . LEU A 1 81 ? -16.916 8.180 4.688 1.00 93.38 81 LEU A C 1
ATOM 658 O O . LEU A 1 81 ? -16.463 7.728 5.740 1.00 93.38 81 LEU A O 1
ATOM 662 N N . ILE A 1 82 ? -16.540 7.716 3.492 1.00 93.50 82 ILE A N 1
ATOM 663 C CA . ILE A 1 82 ? -15.599 6.598 3.314 1.00 93.50 82 ILE A CA 1
ATOM 664 C C . ILE A 1 82 ? -14.216 6.962 3.861 1.00 93.50 82 ILE A C 1
ATOM 666 O O . ILE A 1 82 ? -13.595 6.155 4.548 1.00 93.50 82 ILE A O 1
ATOM 670 N N . ALA A 1 83 ? -13.746 8.182 3.601 1.00 94.31 83 ALA A N 1
ATOM 671 C CA . ALA A 1 83 ? -12.433 8.671 3.999 1.00 94.31 83 ALA A CA 1
ATOM 672 C C . ALA A 1 83 ? -12.225 8.622 5.519 1.00 94.31 83 ALA A C 1
ATOM 674 O O . ALA A 1 83 ? -11.100 8.417 5.973 1.00 94.31 83 ALA A O 1
ATOM 675 N N . SER A 1 84 ? -13.302 8.770 6.296 1.00 96.31 84 SER A N 1
ATOM 676 C CA . SER A 1 84 ? -13.268 8.698 7.757 1.00 96.31 84 SER A CA 1
ATOM 677 C C . SER A 1 84 ? -13.178 7.274 8.327 1.00 96.31 84 SER A C 1
ATOM 679 O O . SER A 1 84 ? -12.819 7.124 9.496 1.00 96.31 84 SER A O 1
ATOM 681 N N . MET A 1 85 ? -13.475 6.241 7.529 1.00 97.56 85 MET A N 1
ATOM 682 C CA . MET A 1 85 ? -13.484 4.842 7.966 1.00 97.56 85 MET A CA 1
ATOM 683 C C . MET A 1 85 ? -12.071 4.266 8.075 1.00 97.56 85 MET A C 1
ATOM 685 O O . MET A 1 85 ? -11.166 4.678 7.350 1.00 97.56 85 MET A O 1
ATOM 689 N N . TYR A 1 86 ? -11.895 3.247 8.918 1.00 98.06 86 TYR A N 1
ATOM 690 C CA . TYR A 1 86 ? -10.650 2.480 8.976 1.00 98.06 86 TYR A CA 1
ATOM 691 C C . TYR A 1 86 ? -10.390 1.704 7.686 1.00 98.06 86 TYR A C 1
ATOM 693 O O . TYR A 1 86 ? -11.322 1.217 7.043 1.00 98.06 86 TYR A O 1
ATOM 701 N N . LEU A 1 87 ? -9.112 1.576 7.330 1.00 97.06 87 LEU A N 1
ATOM 702 C CA . LEU A 1 87 ? -8.650 0.817 6.170 1.00 97.06 87 LEU A CA 1
ATOM 703 C C . LEU A 1 87 ? -8.889 -0.688 6.333 1.00 97.06 87 LEU A C 1
ATOM 705 O O . LEU A 1 87 ? -9.245 -1.367 5.369 1.00 97.06 87 LEU A O 1
ATOM 709 N N . THR A 1 88 ? -8.678 -1.204 7.543 1.00 96.25 88 THR A N 1
ATOM 710 C CA . THR A 1 88 ? -8.772 -2.628 7.873 1.00 96.25 88 THR A CA 1
ATOM 711 C C . THR A 1 88 ? -9.552 -2.861 9.162 1.00 96.25 88 THR A C 1
ATOM 713 O O . THR A 1 88 ? -9.694 -1.966 9.995 1.00 96.25 88 THR A O 1
ATOM 716 N N . GLN A 1 89 ? -10.013 -4.096 9.342 1.00 93.94 89 GLN A N 1
ATOM 717 C CA . GLN A 1 89 ? -10.540 -4.633 10.587 1.00 93.94 89 GLN A CA 1
ATOM 718 C C . GLN A 1 89 ? -9.748 -5.906 10.957 1.00 93.94 89 GLN A C 1
ATOM 720 O O . GLN A 1 89 ? -9.792 -6.875 10.194 1.00 93.94 89 GLN A O 1
ATOM 725 N N . PRO A 1 90 ? -9.011 -5.923 12.085 1.00 92.50 90 PRO A N 1
ATOM 726 C CA . PRO A 1 90 ? -8.813 -4.806 13.018 1.00 92.50 90 PRO A CA 1
ATOM 727 C C . PRO A 1 90 ? -8.064 -3.616 12.371 1.00 92.50 90 PRO A C 1
ATOM 729 O O . PRO A 1 90 ? -7.360 -3.815 11.371 1.00 92.50 90 PRO A O 1
ATOM 732 N N . PRO A 1 91 ? -8.218 -2.381 12.893 1.00 93.50 91 PRO A N 1
ATOM 733 C CA . PRO A 1 91 ? -7.482 -1.218 12.401 1.00 93.50 91 PRO A CA 1
ATOM 734 C C . PRO A 1 91 ? -5.973 -1.422 12.535 1.00 93.50 91 PRO A C 1
ATOM 736 O O . PRO A 1 91 ? -5.482 -1.739 13.618 1.00 93.50 91 PRO A O 1
ATOM 739 N N . CYS A 1 92 ? -5.242 -1.232 11.437 1.00 91.88 92 CYS A N 1
ATOM 740 C CA . CYS A 1 92 ? -3.783 -1.238 11.445 1.00 91.88 92 CYS A CA 1
ATOM 741 C C . CYS A 1 92 ? -3.239 0.165 11.740 1.00 91.88 92 CYS A C 1
ATOM 743 O O . CYS A 1 92 ? -3.791 1.153 11.263 1.00 91.88 92 CYS A O 1
ATOM 745 N N . LYS A 1 93 ? -2.156 0.258 12.514 1.00 91.56 93 LYS A N 1
ATOM 746 C CA . LYS A 1 93 ? -1.499 1.523 12.871 1.00 91.56 93 LYS A CA 1
ATOM 747 C C . LYS A 1 93 ? -0.423 1.936 11.891 1.00 91.56 93 LYS A C 1
ATOM 749 O O . LYS A 1 93 ? -0.246 3.124 11.663 1.00 91.56 93 LYS A O 1
ATOM 754 N N . THR A 1 94 ? 0.303 0.968 11.340 1.00 90.50 94 THR A N 1
ATOM 755 C CA . THR A 1 94 ? 1.486 1.242 10.529 1.00 90.50 94 THR A CA 1
ATOM 756 C C . THR A 1 94 ? 1.476 0.405 9.267 1.00 90.50 94 THR A C 1
ATOM 758 O O . THR A 1 94 ? 1.348 -0.820 9.317 1.00 90.50 94 THR A O 1
ATOM 761 N N . ILE A 1 95 ? 1.604 1.074 8.126 1.00 92.00 95 ILE A N 1
ATOM 762 C CA . ILE A 1 95 ? 1.763 0.428 6.827 1.00 92.00 95 ILE A CA 1
ATOM 763 C C . ILE A 1 95 ? 2.805 1.173 6.004 1.00 92.00 95 ILE A C 1
ATOM 765 O O . ILE A 1 95 ? 2.978 2.387 6.125 1.00 92.00 95 ILE A O 1
ATOM 769 N N . GLY A 1 96 ? 3.457 0.446 5.111 1.00 91.31 96 GLY A N 1
ATOM 770 C CA . GLY A 1 96 ? 4.344 1.016 4.116 1.00 91.31 96 GLY A CA 1
ATOM 771 C C . GLY A 1 96 ? 3.654 1.062 2.759 1.00 91.31 96 GLY A C 1
ATOM 772 O O . GLY A 1 96 ? 3.005 0.101 2.330 1.00 91.31 96 GLY A O 1
ATOM 773 N N . LEU A 1 97 ? 3.803 2.193 2.073 1.00 93.06 97 LEU A N 1
ATOM 774 C CA . LEU A 1 97 ? 3.467 2.332 0.666 1.00 93.06 97 LEU A CA 1
ATOM 775 C C . LEU A 1 97 ? 4.729 2.115 -0.162 1.00 93.06 97 LEU A C 1
ATOM 777 O O . LEU A 1 97 ? 5.637 2.939 -0.124 1.00 93.06 97 LEU A O 1
ATOM 781 N N . TYR A 1 98 ? 4.775 1.041 -0.937 1.00 91.94 98 TYR A N 1
ATOM 782 C CA . TYR A 1 98 ? 5.931 0.647 -1.734 1.00 91.94 98 TYR A CA 1
ATOM 783 C C . TYR A 1 98 ? 5.648 0.746 -3.234 1.00 91.94 98 TYR A C 1
ATOM 785 O O . TYR A 1 98 ? 4.501 0.727 -3.691 1.00 91.94 98 TYR A O 1
ATOM 793 N N . CYS A 1 99 ? 6.723 0.800 -4.011 1.00 89.88 99 CYS A N 1
ATOM 794 C CA . CYS A 1 99 ? 6.733 0.603 -5.454 1.00 89.88 99 CYS A CA 1
ATOM 795 C C . CYS A 1 99 ? 7.720 -0.494 -5.842 1.00 89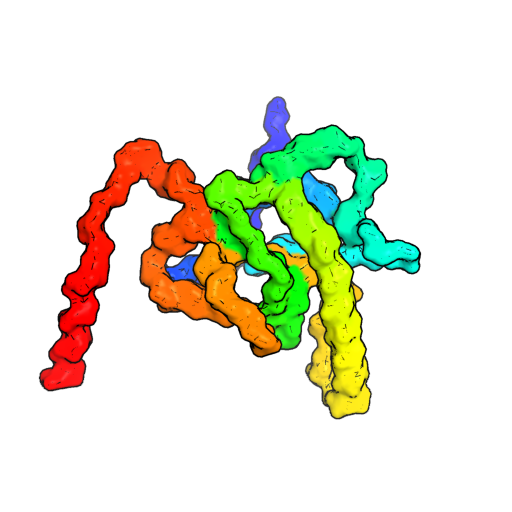.88 99 CYS A C 1
ATOM 797 O O . CYS A 1 99 ? 8.531 -0.903 -5.015 1.00 89.88 99 CYS A O 1
ATOM 799 N N . TYR A 1 100 ? 7.624 -0.893 -7.116 1.00 74.75 100 TYR A N 1
ATOM 800 C CA . TYR A 1 100 ? 8.558 -1.718 -7.885 1.00 74.75 100 TYR A CA 1
ATOM 801 C C . TYR A 1 100 ? 9.198 -2.878 -7.124 1.00 74.75 100 TYR A C 1
ATOM 803 O O . TYR A 1 100 ? 10.075 -2.683 -6.297 1.00 74.75 100 TYR A O 1
ATOM 811 N N . GLU A 1 101 ? 8.811 -4.095 -7.488 1.00 65.56 101 GLU A N 1
ATOM 812 C CA . GLU A 1 101 ? 9.516 -5.298 -7.078 1.00 65.56 101 GLU A CA 1
ATOM 813 C C . GLU A 1 101 ? 10.434 -5.697 -8.235 1.00 65.56 101 GLU A C 1
ATOM 815 O O . GLU A 1 101 ? 9.944 -6.116 -9.285 1.00 65.56 101 GLU A O 1
ATOM 820 N N . ASN A 1 102 ? 11.743 -5.473 -8.092 1.00 66.12 102 ASN A N 1
ATOM 821 C CA . ASN A 1 102 ? 12.709 -5.862 -9.123 1.00 66.12 102 ASN A CA 1
ATOM 822 C C . ASN A 1 102 ? 12.729 -7.387 -9.336 1.00 66.12 102 ASN A C 1
ATOM 824 O O . ASN A 1 102 ? 12.088 -8.141 -8.603 1.00 66.12 102 ASN A O 1
ATOM 828 N N . ASN A 1 103 ? 13.516 -7.869 -10.304 1.00 59.31 103 ASN A N 1
ATOM 829 C CA . ASN A 1 103 ? 13.680 -9.312 -10.567 1.00 59.31 103 ASN A CA 1
ATOM 830 C C . ASN A 1 103 ? 14.131 -10.114 -9.327 1.00 59.31 103 ASN A C 1
ATOM 832 O O . ASN A 1 103 ? 14.040 -11.338 -9.320 1.00 59.31 103 ASN A O 1
ATOM 836 N N . TYR A 1 104 ? 14.608 -9.430 -8.285 1.00 63.94 104 TYR A N 1
ATOM 837 C CA . TYR A 1 104 ? 15.079 -10.000 -7.028 1.00 63.94 104 TYR A CA 1
ATOM 838 C C . TYR A 1 104 ? 14.062 -9.897 -5.885 1.00 63.94 104 TYR A C 1
ATOM 840 O O . TYR A 1 104 ? 14.411 -10.183 -4.742 1.00 63.94 104 TYR A O 1
ATOM 848 N N . GLY A 1 105 ? 12.818 -9.481 -6.144 1.00 68.12 105 GLY A N 1
ATOM 849 C CA . GLY A 1 105 ? 11.810 -9.382 -5.087 1.00 68.12 105 GLY A CA 1
ATOM 850 C C . GLY A 1 105 ? 11.954 -8.140 -4.198 1.00 68.12 105 GLY A C 1
ATOM 851 O O . GLY A 1 105 ? 11.324 -8.057 -3.145 1.00 68.12 105 GLY A O 1
ATOM 852 N N . GLN A 1 106 ? 12.795 -7.167 -4.563 1.00 74.25 106 GLN A N 1
ATOM 853 C CA . GLN A 1 106 ? 13.027 -5.999 -3.714 1.00 74.25 106 GLN A CA 1
ATOM 854 C C . GLN A 1 106 ? 12.003 -4.916 -4.008 1.00 74.25 106 GLN A C 1
ATOM 856 O O . GLN A 1 106 ? 12.005 -4.353 -5.098 1.00 74.25 106 GLN A O 1
ATOM 861 N N . SER A 1 107 ? 11.170 -4.619 -3.012 1.00 82.25 107 SER A N 1
ATOM 862 C CA . SER A 1 107 ? 10.253 -3.477 -3.015 1.00 82.25 107 SER A CA 1
ATOM 863 C C . SER A 1 107 ? 10.940 -2.227 -2.464 1.00 82.25 107 SER A C 1
ATOM 865 O O . SER A 1 107 ? 11.637 -2.308 -1.449 1.00 82.25 107 SER A O 1
ATOM 867 N N . ARG A 1 108 ? 10.710 -1.070 -3.094 1.00 85.31 108 ARG A N 1
ATOM 868 C CA . ARG A 1 108 ? 11.201 0.240 -2.634 1.00 85.31 108 ARG A CA 1
ATOM 869 C C . ARG A 1 108 ? 10.105 0.982 -1.874 1.00 85.31 108 ARG A C 1
ATOM 871 O O . ARG A 1 108 ? 9.034 1.224 -2.431 1.00 85.31 108 ARG A O 1
ATOM 878 N N . LEU A 1 109 ? 10.373 1.369 -0.627 1.00 87.75 109 LEU A N 1
ATOM 879 C CA . LEU A 1 109 ? 9.443 2.159 0.185 1.00 87.75 109 LEU A CA 1
ATOM 880 C C . LEU A 1 109 ? 9.327 3.579 -0.390 1.00 87.75 109 LEU A C 1
ATOM 882 O O . LEU A 1 109 ? 10.328 4.256 -0.604 1.00 87.75 109 LEU A O 1
ATOM 886 N N . LEU A 1 110 ? 8.100 4.017 -0.668 1.00 89.81 110 LEU A N 1
ATOM 887 C CA . LEU A 1 110 ? 7.782 5.393 -1.060 1.00 89.81 110 LEU A CA 1
ATOM 888 C C . LEU A 1 110 ? 7.445 6.241 0.160 1.00 89.81 110 LEU A C 1
ATOM 890 O O . LEU A 1 110 ? 7.882 7.385 0.261 1.00 89.81 110 LEU A O 1
ATOM 894 N N . LYS A 1 111 ? 6.614 5.695 1.056 1.00 91.44 111 LYS A N 1
ATOM 895 C CA . LYS A 1 111 ? 6.091 6.432 2.204 1.00 91.44 111 LYS A CA 1
ATOM 896 C C . LYS A 1 111 ? 5.667 5.485 3.329 1.00 91.44 111 LYS A C 1
ATOM 898 O O . LYS A 1 111 ? 4.753 4.691 3.107 1.00 91.44 111 LYS A O 1
ATOM 903 N N . PRO A 1 112 ? 6.259 5.585 4.530 1.00 91.31 112 PRO A N 1
ATOM 904 C CA . PRO A 1 112 ? 5.648 5.016 5.723 1.00 91.31 112 PRO A CA 1
ATOM 905 C C . PRO A 1 112 ? 4.426 5.854 6.127 1.00 91.31 112 PRO A C 1
ATOM 907 O O . PRO A 1 112 ? 4.454 7.090 6.064 1.00 91.31 112 PRO A O 1
ATOM 910 N N . ILE A 1 113 ? 3.351 5.180 6.527 1.00 92.69 113 ILE A N 1
ATOM 911 C CA . ILE A 1 113 ? 2.107 5.778 7.016 1.00 92.69 113 ILE A CA 1
ATOM 912 C C . ILE A 1 113 ? 1.850 5.197 8.400 1.00 92.69 113 ILE A C 1
ATOM 914 O O . ILE A 1 113 ? 1.778 3.979 8.557 1.00 92.69 113 ILE A O 1
ATOM 918 N N . HIS A 1 114 ? 1.725 6.075 9.391 1.00 92.50 114 HIS A N 1
ATOM 919 C CA . HIS A 1 114 ? 1.542 5.699 10.784 1.00 92.50 114 HIS A CA 1
ATOM 920 C C . HIS A 1 114 ? 0.437 6.539 11.430 1.00 92.50 114 HIS A C 1
ATOM 922 O O . HIS A 1 114 ? 0.422 7.761 11.280 1.00 92.50 114 HIS A O 1
ATOM 928 N N . ASN A 1 115 ? -0.475 5.873 12.136 1.00 93.69 115 ASN A N 1
ATOM 929 C CA . ASN A 1 115 ? -1.561 6.472 12.899 1.00 93.69 115 ASN A CA 1
ATOM 930 C C . ASN A 1 115 ? -1.925 5.559 14.080 1.00 93.69 115 ASN A C 1
ATOM 932 O O . ASN A 1 115 ? -2.529 4.501 13.889 1.00 93.69 115 ASN A O 1
ATOM 936 N N . ASP A 1 116 ? -1.607 5.986 15.303 1.00 90.75 116 ASP A N 1
ATOM 937 C CA . ASP A 1 116 ? -1.863 5.221 16.533 1.00 90.75 116 ASP A CA 1
ATOM 938 C C . ASP A 1 116 ? -3.334 4.845 16.740 1.00 90.75 116 ASP A C 1
ATOM 940 O O . ASP A 1 116 ? -3.639 3.805 17.328 1.00 90.75 116 ASP A O 1
ATOM 944 N N . ASN A 1 117 ? -4.252 5.660 16.214 1.00 93.44 117 ASN A N 1
ATOM 945 C CA . ASN A 1 117 ? -5.693 5.437 16.322 1.00 93.44 117 ASN A CA 1
ATOM 946 C C . ASN A 1 117 ? -6.241 4.495 15.241 1.00 93.44 117 ASN A C 1
ATOM 948 O O . ASN A 1 117 ? -7.448 4.247 15.216 1.00 93.44 117 ASN A O 1
ATOM 952 N N . GLY A 1 118 ? -5.383 3.997 14.349 1.00 94.62 118 GLY A N 1
ATOM 953 C CA . GLY A 1 118 ? -5.740 3.197 13.187 1.00 94.62 118 GLY A CA 1
ATOM 954 C C . GLY A 1 118 ? -5.825 4.030 11.909 1.00 94.62 118 GLY A C 1
ATOM 955 O O . GLY A 1 118 ? -6.452 5.089 11.866 1.00 94.62 118 GLY A O 1
ATOM 956 N N . ILE A 1 119 ? -5.220 3.511 10.846 1.00 96.62 119 ILE A N 1
ATOM 957 C CA . ILE A 1 119 ? -5.142 4.146 9.536 1.00 96.62 119 ILE A CA 1
ATOM 958 C C . ILE A 1 119 ? -6.515 4.168 8.870 1.00 96.62 119 ILE A C 1
ATOM 960 O O . ILE A 1 119 ? -7.209 3.148 8.771 1.00 96.62 119 ILE A O 1
ATOM 964 N N . ARG A 1 120 ? -6.885 5.340 8.362 1.00 97.75 120 ARG A N 1
ATOM 965 C CA . ARG A 1 120 ? -8.143 5.591 7.666 1.00 97.75 120 ARG A CA 1
ATOM 966 C C . ARG A 1 120 ? -7.989 5.521 6.155 1.00 97.75 120 ARG A C 1
ATOM 968 O O . ARG A 1 120 ? -6.917 5.734 5.591 1.00 97.75 120 ARG A O 1
ATOM 975 N N . VAL A 1 121 ? -9.102 5.276 5.472 1.00 96.69 121 VAL A N 1
ATOM 976 C CA . VAL A 1 121 ? -9.149 5.204 4.007 1.00 96.69 121 VAL A CA 1
ATOM 977 C C . VAL A 1 121 ? -8.681 6.513 3.367 1.00 96.69 121 VAL A C 1
ATOM 979 O O . VAL A 1 121 ? -7.920 6.479 2.401 1.00 96.69 121 VAL A O 1
ATOM 982 N N . GLY A 1 122 ? -9.079 7.665 3.918 1.00 94.81 122 GLY A N 1
ATOM 983 C CA . GLY A 1 122 ? -8.702 8.977 3.388 1.00 94.81 122 GLY A CA 1
ATOM 984 C C . GLY A 1 122 ? -7.191 9.217 3.393 1.00 94.81 122 GLY A C 1
ATOM 985 O O . GLY A 1 122 ? -6.659 9.775 2.436 1.00 94.81 122 GLY A O 1
ATOM 986 N N . GLU A 1 123 ? -6.490 8.731 4.422 1.00 95.94 123 GLU A N 1
ATOM 987 C CA . GLU A 1 123 ? -5.029 8.831 4.534 1.00 95.94 123 GLU A CA 1
ATOM 988 C C . GLU A 1 123 ? -4.341 8.042 3.414 1.00 95.94 123 GLU A C 1
ATOM 990 O O . GLU A 1 123 ? -3.403 8.533 2.782 1.00 95.94 123 GLU A O 1
ATOM 995 N N . ILE A 1 124 ? -4.863 6.854 3.095 1.00 95.75 124 ILE A N 1
ATOM 996 C CA . ILE A 1 124 ? -4.330 6.011 2.020 1.00 95.75 124 ILE A CA 1
ATOM 997 C C . ILE A 1 124 ? -4.623 6.585 0.649 1.00 95.75 124 ILE A C 1
ATOM 999 O O . ILE A 1 124 ? -3.721 6.673 -0.182 1.00 95.75 124 ILE A O 1
ATOM 1003 N N . VAL A 1 125 ? -5.855 7.026 0.408 1.00 93.00 125 VAL A N 1
ATOM 1004 C CA . VAL A 1 125 ? -6.223 7.679 -0.852 1.00 93.00 125 VAL A CA 1
ATOM 1005 C C . VAL A 1 125 ? -5.348 8.911 -1.097 1.00 93.00 125 VAL A C 1
ATOM 1007 O O . VAL A 1 125 ? -4.827 9.094 -2.201 1.00 93.00 125 VAL A O 1
ATOM 1010 N N . HIS A 1 126 ? -5.136 9.725 -0.063 1.00 91.56 126 HIS A N 1
ATOM 1011 C CA . HIS A 1 126 ? -4.284 10.904 -0.134 1.00 91.56 126 HIS A CA 1
ATOM 1012 C C . HIS A 1 126 ? -2.822 10.547 -0.441 1.00 91.56 126 HIS A C 1
ATOM 1014 O O . HIS A 1 126 ? -2.239 11.113 -1.369 1.00 91.56 126 HIS A O 1
ATOM 1020 N N . ALA A 1 127 ? -2.248 9.569 0.267 1.00 93.69 127 ALA A N 1
ATOM 1021 C CA . ALA A 1 127 ? -0.876 9.119 0.037 1.00 93.69 127 ALA A CA 1
ATOM 1022 C C . ALA A 1 127 ? -0.679 8.555 -1.379 1.00 93.69 127 ALA A C 1
ATOM 1024 O O . ALA A 1 127 ? 0.275 8.920 -2.070 1.00 93.69 127 ALA A O 1
ATOM 1025 N N . LEU A 1 128 ? -1.609 7.720 -1.852 1.00 92.81 128 LEU A N 1
ATOM 1026 C CA . LEU A 1 128 ? -1.578 7.185 -3.212 1.00 92.81 128 LEU A CA 1
ATOM 1027 C C . LEU A 1 128 ? -1.602 8.321 -4.249 1.00 92.81 128 LEU A C 1
ATOM 1029 O O . LEU A 1 128 ? -0.832 8.286 -5.212 1.00 92.81 128 LEU A O 1
ATOM 1033 N N . ARG A 1 129 ? -2.436 9.353 -4.045 1.00 88.44 129 ARG A N 1
ATOM 1034 C CA . ARG A 1 129 ? -2.511 10.522 -4.937 1.00 88.44 129 ARG A CA 1
ATOM 1035 C C . ARG A 1 129 ? -1.187 11.285 -4.983 1.00 88.44 129 ARG A C 1
ATOM 1037 O O . ARG A 1 129 ? -0.689 11.529 -6.079 1.00 88.44 129 ARG A O 1
ATOM 1044 N N . ILE A 1 130 ? -0.601 11.605 -3.827 1.00 90.00 130 ILE A N 1
ATOM 1045 C CA . ILE A 1 130 ? 0.682 12.325 -3.739 1.00 90.00 130 ILE A CA 1
ATOM 1046 C C . ILE A 1 130 ? 1.802 11.556 -4.450 1.00 90.00 130 ILE A C 1
ATOM 1048 O O . ILE A 1 130 ? 2.559 12.135 -5.227 1.00 90.00 130 ILE A O 1
ATOM 1052 N N . HIS A 1 131 ? 1.892 10.243 -4.231 1.00 91.31 131 HIS A N 1
ATOM 1053 C CA . HIS A 1 131 ? 3.000 9.432 -4.745 1.00 91.31 131 HIS A CA 1
ATOM 1054 C C . HIS A 1 131 ? 2.751 8.837 -6.140 1.00 91.31 131 HIS A C 1
ATOM 1056 O O . HIS A 1 131 ? 3.612 8.139 -6.679 1.00 91.31 131 HIS A O 1
ATOM 1062 N N . SER A 1 132 ? 1.601 9.126 -6.760 1.00 89.31 132 SER A N 1
ATOM 1063 C CA . SER A 1 132 ? 1.219 8.617 -8.086 1.00 89.31 132 SER A CA 1
ATOM 1064 C C . SER A 1 132 ? 2.214 9.014 -9.174 1.00 89.31 132 SER A C 1
ATOM 1066 O O . SER A 1 132 ? 2.584 8.179 -10.002 1.00 89.31 132 SER A O 1
ATOM 1068 N N . PHE A 1 133 ? 2.678 10.266 -9.148 1.00 86.88 133 PHE A N 1
ATOM 1069 C CA . PHE A 1 133 ? 3.659 10.773 -10.103 1.00 86.88 133 PHE A CA 1
ATOM 1070 C C . PHE A 1 133 ? 5.025 10.102 -9.916 1.00 86.88 133 PHE A C 1
ATOM 1072 O O . PHE A 1 133 ? 5.582 9.565 -10.874 1.00 86.88 133 PHE A O 1
ATOM 1079 N N . THR A 1 134 ? 5.523 10.046 -8.676 1.00 89.38 134 THR A N 1
ATOM 1080 C CA . THR A 1 134 ? 6.791 9.383 -8.335 1.00 89.38 134 THR A CA 1
ATOM 1081 C C . THR A 1 134 ? 6.801 7.923 -8.779 1.00 89.38 134 THR A C 1
ATOM 1083 O O . THR A 1 134 ? 7.760 7.490 -9.413 1.00 89.38 134 THR A O 1
ATOM 1086 N N . LEU A 1 135 ? 5.717 7.177 -8.529 1.00 90.31 135 LEU A N 1
ATOM 1087 C CA . LEU A 1 135 ? 5.592 5.784 -8.960 1.00 90.31 135 LEU A CA 1
ATOM 1088 C C . LEU A 1 135 ? 5.798 5.631 -10.477 1.00 90.31 135 LEU A C 1
ATOM 1090 O O . LEU A 1 135 ? 6.463 4.692 -10.915 1.00 90.31 135 LEU A O 1
ATOM 1094 N N . ARG A 1 136 ? 5.250 6.543 -11.288 1.00 86.50 136 ARG A N 1
ATOM 1095 C CA . ARG A 1 136 ? 5.415 6.477 -12.746 1.00 86.50 136 ARG A CA 1
ATOM 1096 C C . ARG A 1 136 ? 6.811 6.821 -13.207 1.00 86.50 136 ARG A C 1
ATOM 1098 O O . ARG A 1 136 ? 7.290 6.161 -14.120 1.00 86.50 136 ARG A O 1
ATOM 1105 N N . ILE A 1 137 ? 7.437 7.835 -12.616 1.00 88.50 137 ILE A N 1
ATOM 1106 C CA . ILE A 1 137 ? 8.819 8.190 -12.949 1.00 88.50 137 ILE A CA 1
ATOM 1107 C C . ILE A 1 137 ? 9.727 6.986 -12.705 1.00 88.50 137 ILE A C 1
ATOM 1109 O O . ILE A 1 137 ? 10.407 6.556 -13.632 1.00 88.50 137 ILE A O 1
ATOM 1113 N N . LEU A 1 138 ? 9.622 6.366 -11.526 1.00 87.38 138 LEU A N 1
ATOM 1114 C CA . LEU A 1 138 ? 10.401 5.177 -11.176 1.00 87.38 138 LEU A CA 1
ATOM 1115 C C . LEU A 1 138 ? 10.125 4.000 -12.120 1.00 87.38 138 LEU A C 1
ATOM 1117 O O . LEU A 1 138 ? 11.049 3.330 -12.572 1.00 87.38 138 LEU A O 1
ATOM 1121 N N . TRP A 1 139 ? 8.858 3.761 -12.467 1.00 87.50 139 TRP A N 1
ATOM 1122 C CA . TRP A 1 139 ? 8.502 2.712 -13.422 1.00 87.50 139 TRP A CA 1
ATOM 1123 C C . TRP A 1 139 ? 9.040 2.992 -14.836 1.00 87.50 139 TRP A C 1
ATOM 1125 O O . TRP A 1 139 ? 9.520 2.074 -15.497 1.00 87.50 139 TRP A O 1
ATOM 1135 N N . LEU A 1 140 ? 8.992 4.243 -15.308 1.00 87.31 140 LEU A N 1
ATOM 1136 C CA . LEU A 1 140 ? 9.514 4.638 -16.621 1.00 87.31 140 LEU A CA 1
ATOM 1137 C C . LEU A 1 140 ? 11.037 4.537 -16.687 1.00 87.31 140 LEU A C 1
ATOM 1139 O O . LEU A 1 140 ? 11.570 4.080 -17.695 1.00 87.31 140 LEU A O 1
ATOM 1143 N N . GLU A 1 141 ? 11.735 4.980 -15.643 1.00 87.62 141 GLU A N 1
ATOM 1144 C CA . GLU A 1 141 ? 13.186 4.831 -15.518 1.00 87.62 141 GLU A CA 1
ATOM 1145 C C . GLU A 1 141 ? 13.585 3.364 -15.598 1.00 87.62 141 GLU A C 1
ATOM 1147 O O . GLU A 1 141 ? 14.456 3.001 -16.386 1.00 87.62 141 GLU A O 1
ATOM 1152 N N . GLU A 1 142 ? 12.874 2.508 -14.873 1.00 84.12 142 GLU A N 1
ATOM 1153 C CA . GLU A 1 142 ? 13.131 1.079 -14.885 1.00 84.12 142 GLU A CA 1
ATOM 1154 C C . GLU A 1 142 ? 12.816 0.428 -16.234 1.00 84.12 142 GLU A C 1
ATOM 1156 O O . GLU A 1 142 ? 13.595 -0.384 -16.732 1.00 84.12 142 GLU A O 1
ATOM 1161 N N . ALA A 1 143 ? 11.711 0.813 -16.875 1.00 84.81 143 ALA A N 1
ATOM 1162 C CA . ALA A 1 143 ? 11.379 0.342 -18.213 1.00 84.81 143 ALA A CA 1
ATOM 1163 C C . ALA A 1 143 ? 12.455 0.744 -19.240 1.00 84.81 143 ALA A C 1
ATOM 1165 O O . ALA A 1 143 ? 12.806 -0.060 -20.106 1.00 84.81 143 ALA A O 1
ATOM 1166 N N . ARG A 1 144 ? 13.018 1.961 -19.139 1.00 86.44 144 ARG A N 1
ATOM 1167 C CA . ARG A 1 144 ? 14.152 2.398 -19.976 1.00 86.44 144 ARG A CA 1
ATOM 1168 C C . ARG A 1 144 ? 15.408 1.586 -19.678 1.00 86.44 144 ARG A C 1
ATOM 1170 O O . ARG A 1 144 ? 16.005 1.060 -20.612 1.00 86.44 144 ARG A O 1
ATOM 1177 N N . ARG A 1 145 ? 15.752 1.412 -18.400 1.00 84.19 145 ARG A N 1
ATOM 1178 C CA . ARG A 1 145 ? 16.905 0.617 -17.957 1.00 84.19 145 ARG A CA 1
ATOM 1179 C C . ARG A 1 145 ? 16.827 -0.819 -18.478 1.00 84.19 145 ARG A C 1
ATOM 1181 O O . ARG A 1 145 ? 17.792 -1.326 -19.038 1.00 84.19 145 ARG A O 1
ATOM 1188 N N . LEU A 1 146 ? 15.668 -1.466 -18.350 1.00 80.06 146 LEU A N 1
ATOM 1189 C CA . LEU A 1 146 ? 15.434 -2.819 -18.862 1.00 80.06 146 LEU A CA 1
ATOM 1190 C C . LEU A 1 146 ? 15.509 -2.875 -20.393 1.00 80.06 146 LEU A C 1
ATOM 1192 O O . LEU A 1 146 ? 16.052 -3.831 -20.941 1.00 80.06 146 LEU A O 1
ATOM 1196 N N . LYS A 1 147 ? 15.030 -1.841 -21.096 1.00 83.69 147 LYS A N 1
ATOM 1197 C CA . LYS A 1 147 ? 15.167 -1.728 -22.556 1.00 83.69 147 LYS A CA 1
ATOM 1198 C C . LYS A 1 147 ? 16.632 -1.601 -22.995 1.00 83.69 147 LYS A C 1
ATOM 1200 O O . LYS A 1 147 ? 17.018 -2.214 -23.986 1.00 83.69 147 LYS A O 1
ATOM 1205 N N . GLU A 1 148 ? 17.443 -0.828 -22.281 1.00 85.44 148 GLU A N 1
ATOM 1206 C CA . GLU A 1 148 ? 18.883 -0.691 -22.546 1.00 85.44 148 GLU A CA 1
ATOM 1207 C C . GLU A 1 148 ? 19.631 -1.996 -22.256 1.00 85.44 148 GLU A C 1
ATOM 1209 O O . GLU A 1 148 ? 20.438 -2.451 -23.068 1.00 85.44 148 GLU A O 1
ATOM 1214 N N . GLN A 1 149 ? 19.300 -2.659 -21.144 1.00 81.88 149 GLN A N 1
ATOM 1215 C CA . GLN A 1 149 ? 19.834 -3.983 -20.831 1.00 81.88 149 GLN A CA 1
ATOM 1216 C C . GLN A 1 149 ? 19.454 -5.010 -21.891 1.00 81.88 149 GLN A C 1
ATOM 1218 O O . GLN A 1 149 ? 20.302 -5.803 -22.280 1.00 81.88 149 GLN A O 1
ATOM 1223 N N . PHE A 1 150 ? 18.232 -4.977 -22.420 1.00 78.38 150 PHE A N 1
ATOM 1224 C CA . PHE A 1 150 ? 17.807 -5.887 -23.481 1.00 78.38 150 PHE A CA 1
ATOM 1225 C C . PHE A 1 150 ? 18.683 -5.796 -24.737 1.00 78.38 150 PHE A C 1
ATOM 1227 O O . PHE A 1 150 ? 18.946 -6.811 -25.372 1.00 78.38 150 PHE A O 1
ATOM 1234 N N . ALA A 1 151 ? 19.188 -4.606 -25.076 1.00 77.50 151 ALA A N 1
ATOM 1235 C CA . ALA A 1 151 ? 20.095 -4.443 -26.212 1.00 77.50 151 ALA A CA 1
ATOM 1236 C C . ALA A 1 151 ? 21.444 -5.170 -26.025 1.00 77.50 151 ALA A C 1
ATOM 1238 O O . ALA A 1 151 ? 22.170 -5.368 -26.996 1.00 77.50 151 ALA A O 1
ATOM 1239 N N . THR A 1 152 ? 21.785 -5.551 -24.790 1.00 82.00 152 THR A N 1
ATOM 1240 C CA . THR A 1 152 ? 23.106 -6.076 -24.406 1.00 82.00 152 THR A CA 1
ATOM 1241 C C . THR A 1 152 ? 23.065 -7.417 -23.661 1.00 82.00 152 THR A C 1
ATOM 1243 O O . THR A 1 152 ? 24.104 -8.059 -23.530 1.00 82.00 152 THR A O 1
ATOM 1246 N N . SER A 1 153 ? 21.896 -7.863 -23.192 1.00 75.88 153 SER A N 1
ATOM 1247 C CA . SER A 1 153 ? 21.735 -9.052 -22.340 1.00 75.88 153 SER A CA 1
ATOM 1248 C C . SER A 1 153 ? 21.253 -10.270 -23.124 1.00 75.88 153 SER A C 1
ATOM 1250 O O . SER A 1 153 ? 20.699 -10.161 -24.219 1.00 75.88 153 SER A O 1
ATOM 1252 N N . HIS A 1 154 ? 21.442 -11.461 -22.555 1.00 74.12 154 HIS A N 1
ATOM 1253 C CA . HIS A 1 154 ? 20.956 -12.698 -23.153 1.00 74.12 154 HIS A CA 1
ATOM 1254 C C . HIS A 1 154 ? 19.421 -12.760 -23.042 1.00 74.12 154 HIS A C 1
ATOM 1256 O O . HIS A 1 154 ? 18.846 -12.330 -22.051 1.00 74.12 154 HIS A O 1
ATOM 1262 N N . TRP A 1 155 ? 18.720 -13.342 -24.020 1.00 65.38 155 TRP A N 1
ATOM 1263 C CA . TRP A 1 155 ? 17.242 -13.403 -24.050 1.00 65.38 155 TRP A CA 1
ATOM 1264 C C . TRP A 1 155 ? 16.599 -14.107 -22.837 1.00 65.38 155 TRP A C 1
ATOM 1266 O O . TRP A 1 155 ? 15.402 -13.959 -22.592 1.00 65.38 155 TRP A O 1
ATOM 1276 N N . ARG A 1 156 ? 17.388 -14.887 -22.084 1.00 62.16 156 ARG A N 1
ATOM 1277 C CA . ARG A 1 156 ? 16.975 -15.503 -20.809 1.00 62.16 156 ARG A CA 1
ATOM 1278 C C . ARG A 1 156 ? 16.877 -14.485 -19.667 1.00 62.16 156 ARG A C 1
ATOM 1280 O O . ARG A 1 156 ? 16.184 -14.752 -18.692 1.00 62.16 156 ARG A O 1
ATOM 1287 N N . ASP A 1 157 ? 17.493 -13.318 -19.818 1.00 59.69 157 ASP A N 1
ATOM 1288 C CA . ASP A 1 157 ? 17.570 -12.272 -18.807 1.00 59.69 157 ASP A CA 1
ATOM 1289 C C . ASP A 1 157 ? 16.412 -11.264 -18.953 1.00 59.69 157 ASP A C 1
ATOM 1291 O O . ASP A 1 157 ? 16.596 -10.095 -19.278 1.00 59.69 157 ASP A O 1
ATOM 1295 N N . ASN A 1 158 ? 15.205 -11.711 -18.587 1.00 55.84 158 ASN A N 1
ATOM 1296 C CA . ASN A 1 158 ? 14.199 -10.864 -17.920 1.00 55.84 158 ASN A CA 1
ATOM 1297 C C . ASN A 1 158 ? 13.268 -9.923 -18.723 1.00 55.84 158 ASN A C 1
ATOM 1299 O O . ASN A 1 158 ? 12.969 -8.828 -18.248 1.00 55.84 158 ASN A O 1
ATOM 1303 N N . ILE A 1 159 ? 12.655 -10.341 -19.838 1.00 54.28 159 ILE A N 1
ATOM 1304 C CA . ILE A 1 159 ? 11.476 -9.594 -20.359 1.00 54.28 159 ILE A CA 1
ATOM 1305 C C . ILE A 1 159 ? 10.165 -9.921 -19.622 1.00 54.28 159 ILE A C 1
ATOM 1307 O O . ILE A 1 159 ? 9.229 -9.126 -19.633 1.00 54.28 159 ILE A O 1
ATOM 1311 N N . TRP A 1 160 ? 10.093 -11.071 -18.947 1.00 57.56 160 TRP A N 1
ATOM 1312 C CA . TRP A 1 160 ? 8.872 -11.542 -18.278 1.00 57.56 160 TRP A CA 1
ATOM 1313 C C . TRP A 1 160 ? 8.573 -10.835 -16.952 1.00 57.56 160 TRP A C 1
ATOM 1315 O O . TRP A 1 160 ? 7.466 -10.950 -16.432 1.00 57.56 160 TRP A O 1
ATOM 1325 N N . HIS A 1 161 ? 9.549 -10.106 -16.409 1.00 60.38 161 HIS A N 1
ATOM 1326 C CA . HIS A 1 161 ? 9.450 -9.486 -15.090 1.00 60.38 161 HIS A CA 1
ATOM 1327 C C . HIS A 1 161 ? 9.043 -8.012 -15.132 1.00 60.38 161 HIS A C 1
ATOM 1329 O O . HIS A 1 161 ? 8.691 -7.457 -14.090 1.00 60.38 161 HIS A O 1
ATOM 1335 N N . LEU A 1 162 ? 9.023 -7.372 -16.312 1.00 64.19 162 LEU A N 1
ATOM 1336 C CA . LEU A 1 162 ? 8.472 -6.026 -16.413 1.00 64.19 162 LEU A CA 1
ATOM 1337 C C . LEU A 1 162 ? 6.971 -6.104 -16.126 1.00 64.19 162 LEU A C 1
ATOM 1339 O O . LEU A 1 162 ? 6.176 -6.579 -16.940 1.00 64.19 162 LEU A O 1
ATOM 1343 N N . LEU A 1 163 ? 6.571 -5.609 -14.955 1.00 65.06 163 LEU A N 1
ATOM 1344 C CA . LEU A 1 163 ? 5.167 -5.388 -14.651 1.00 65.06 163 LEU A CA 1
ATOM 1345 C C . LEU A 1 163 ? 4.636 -4.438 -15.722 1.00 65.06 163 LEU A C 1
ATOM 1347 O O . LEU A 1 163 ? 5.043 -3.277 -15.782 1.00 65.06 163 LEU A O 1
ATOM 1351 N N . GLY A 1 164 ? 3.729 -4.928 -16.571 1.00 74.88 164 GLY A N 1
ATOM 1352 C CA . GLY A 1 164 ? 3.226 -4.170 -17.722 1.00 74.88 164 GLY A CA 1
ATOM 1353 C C . GLY A 1 164 ? 2.542 -2.844 -17.366 1.00 74.88 164 GLY A C 1
ATOM 1354 O O . GLY A 1 164 ? 2.152 -2.106 -18.265 1.00 74.88 164 GLY A O 1
ATOM 1355 N N . ARG A 1 165 ? 2.367 -2.547 -16.070 1.00 83.00 165 ARG A N 1
ATOM 1356 C CA . ARG A 1 165 ? 1.827 -1.298 -15.528 1.00 83.00 165 ARG A CA 1
ATOM 1357 C C . ARG A 1 165 ? 2.484 -0.963 -14.179 1.00 83.00 165 ARG A C 1
ATOM 1359 O O . ARG A 1 165 ? 2.806 -1.897 -13.437 1.00 83.00 165 ARG A O 1
ATOM 1366 N N . PRO A 1 166 ? 2.622 0.329 -13.825 1.00 88.44 166 PRO A N 1
ATOM 1367 C CA . PRO A 1 166 ? 3.065 0.745 -12.499 1.00 88.44 166 PRO A CA 1
ATOM 1368 C C . PRO A 1 166 ? 2.091 0.263 -11.416 1.00 88.44 166 PRO A C 1
ATOM 1370 O O . PRO A 1 166 ? 0.870 0.348 -11.577 1.00 88.44 166 PRO A O 1
ATOM 1373 N N . LYS A 1 167 ? 2.637 -0.242 -10.305 1.00 90.88 167 LYS A N 1
ATOM 1374 C CA . LYS A 1 167 ? 1.861 -0.752 -9.169 1.00 90.88 167 LYS A CA 1
ATOM 1375 C C . LYS A 1 167 ? 2.356 -0.172 -7.853 1.00 90.88 167 LYS A C 1
ATOM 1377 O O . LYS A 1 167 ? 3.562 -0.141 -7.612 1.00 90.88 167 LYS A O 1
ATOM 1382 N N . PHE A 1 168 ? 1.416 0.213 -7.001 1.00 93.25 168 PHE A N 1
ATOM 1383 C CA . PHE A 1 168 ? 1.674 0.360 -5.576 1.00 93.25 168 PHE A CA 1
ATOM 1384 C C . PHE A 1 168 ? 1.548 -0.993 -4.889 1.00 93.25 168 PHE A C 1
ATOM 1386 O O . PHE A 1 168 ? 0.716 -1.816 -5.278 1.00 93.25 168 PHE A O 1
ATOM 1393 N N . TYR A 1 169 ? 2.322 -1.184 -3.830 1.00 92.50 169 TYR A N 1
ATOM 1394 C CA . TYR A 1 169 ? 2.120 -2.261 -2.875 1.00 92.50 169 TYR A CA 1
ATOM 1395 C C . TYR A 1 169 ? 1.918 -1.656 -1.497 1.00 92.50 169 TYR A C 1
ATOM 1397 O O . TYR A 1 169 ? 2.730 -0.857 -1.042 1.00 92.50 169 TYR A O 1
ATOM 1405 N N . ILE A 1 170 ? 0.827 -2.031 -0.844 1.00 93.19 170 ILE A N 1
ATOM 1406 C CA . ILE A 1 170 ? 0.579 -1.712 0.554 1.00 93.19 170 ILE A CA 1
ATOM 1407 C C . ILE A 1 170 ? 0.915 -2.962 1.357 1.00 93.19 170 ILE A C 1
ATOM 1409 O O . ILE A 1 170 ? 0.432 -4.058 1.043 1.00 93.19 170 ILE A O 1
ATOM 1413 N N . MET A 1 171 ? 1.754 -2.800 2.377 1.00 90.31 171 MET A N 1
ATOM 1414 C CA . MET A 1 171 ? 2.217 -3.884 3.246 1.00 90.31 171 MET A CA 1
ATOM 1415 C C . MET A 1 171 ? 2.138 -3.432 4.706 1.00 90.31 171 MET A C 1
ATOM 1417 O O . MET A 1 171 ? 2.362 -2.255 4.987 1.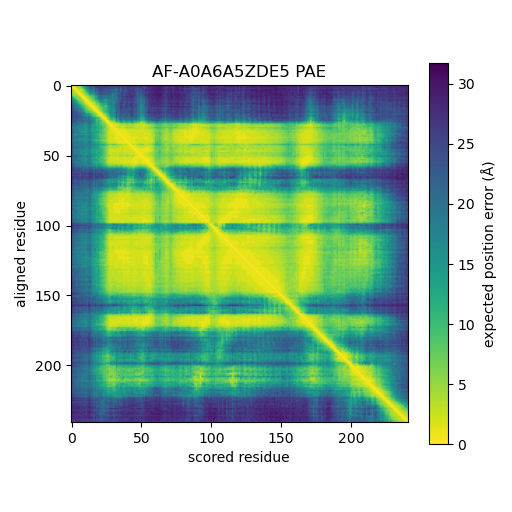00 90.31 171 MET A O 1
ATOM 1421 N N . LEU A 1 172 ? 1.803 -4.352 5.619 1.00 88.00 172 LEU A N 1
ATOM 1422 C CA . LEU A 1 172 ? 1.941 -4.096 7.055 1.00 88.00 172 LEU A CA 1
ATOM 1423 C C . LEU A 1 172 ? 3.405 -3.789 7.362 1.00 88.00 172 LEU A C 1
ATOM 1425 O O . LEU A 1 172 ? 4.297 -4.475 6.857 1.00 88.00 172 LEU A O 1
ATOM 1429 N N . ASP A 1 173 ? 3.625 -2.763 8.173 1.00 84.31 173 ASP A N 1
ATOM 1430 C CA . ASP A 1 173 ? 4.959 -2.259 8.478 1.00 84.31 173 ASP A CA 1
ATOM 1431 C C . ASP A 1 173 ? 5.084 -1.926 9.974 1.00 84.31 173 ASP A C 1
ATOM 1433 O O . ASP A 1 173 ? 4.097 -2.019 10.707 1.00 84.31 173 ASP A O 1
ATOM 1437 N N . ASN A 1 174 ? 6.282 -1.574 10.446 1.00 75.75 174 ASN A N 1
ATOM 1438 C CA . ASN A 1 174 ? 6.517 -1.197 11.845 1.00 75.75 174 ASN A CA 1
ATOM 1439 C C . ASN A 1 174 ? 6.820 0.309 12.000 1.00 75.75 174 ASN A C 1
ATOM 1441 O O . ASN A 1 174 ? 7.517 0.901 11.181 1.00 75.75 174 ASN A O 1
ATOM 1445 N N . SER A 1 175 ? 6.343 0.920 13.089 1.00 71.12 175 SER A N 1
ATOM 1446 C CA . SER A 1 175 ? 6.663 2.281 13.534 1.00 71.12 175 SER A CA 1
ATOM 1447 C C . SER A 1 175 ? 8.174 2.536 13.636 1.00 71.12 175 SER A C 1
ATOM 1449 O O . SER A 1 175 ? 8.632 3.635 13.320 1.00 71.12 175 SER A O 1
ATOM 1451 N N . SER A 1 176 ? 8.971 1.518 13.980 1.00 66.00 176 SER A N 1
ATOM 1452 C CA . SER A 1 176 ? 10.437 1.622 14.064 1.00 66.00 176 SER A CA 1
ATOM 1453 C C . SER A 1 176 ? 11.134 1.937 12.732 1.00 66.00 176 SER A C 1
ATOM 1455 O O . SER A 1 176 ? 12.227 2.504 12.733 1.00 66.00 176 SER A O 1
ATOM 1457 N N . ILE A 1 177 ? 10.504 1.642 11.589 1.00 60.28 177 ILE A N 1
ATOM 1458 C CA . ILE A 1 177 ? 11.095 1.865 10.261 1.00 60.28 177 ILE A CA 1
ATOM 1459 C C . ILE A 1 177 ? 11.150 3.347 9.886 1.00 60.28 177 ILE A C 1
ATOM 1461 O O . ILE A 1 177 ? 12.025 3.744 9.123 1.00 60.28 177 ILE A O 1
ATOM 1465 N N . GLY A 1 178 ? 10.302 4.194 10.480 1.00 54.53 178 GLY A N 1
ATOM 1466 C CA . GLY A 1 178 ? 10.335 5.642 10.242 1.00 54.53 178 GLY A CA 1
ATOM 1467 C C . GLY A 1 178 ? 11.629 6.330 10.699 1.00 54.53 178 GLY A C 1
ATOM 1468 O O . GLY A 1 178 ? 11.942 7.409 10.200 1.00 54.53 178 GLY A O 1
ATOM 1469 N N . ASN A 1 179 ? 12.386 5.703 11.609 1.00 53.97 179 ASN A N 1
ATOM 1470 C CA . ASN A 1 179 ? 13.616 6.259 12.184 1.00 53.97 179 ASN A CA 1
ATOM 1471 C C . ASN A 1 179 ? 14.895 5.756 11.511 1.00 53.97 179 ASN A C 1
ATOM 1473 O O . ASN A 1 179 ? 15.970 6.303 11.762 1.00 53.97 179 ASN A O 1
ATOM 1477 N N . ILE A 1 180 ? 14.799 4.731 10.664 1.00 56.53 180 ILE A N 1
ATOM 1478 C CA . ILE A 1 180 ? 15.918 4.337 9.816 1.00 56.53 180 ILE A CA 1
ATOM 1479 C C . ILE A 1 180 ? 15.937 5.380 8.709 1.00 56.53 180 ILE A C 1
ATOM 1481 O O . ILE A 1 180 ? 15.092 5.358 7.813 1.00 56.53 180 ILE A O 1
ATOM 1485 N N . LEU A 1 181 ? 16.827 6.368 8.864 1.00 49.69 181 LEU A N 1
ATOM 1486 C CA . LEU A 1 181 ? 17.125 7.371 7.848 1.00 49.69 181 LEU A CA 1
ATOM 1487 C C . LEU A 1 181 ? 17.107 6.668 6.496 1.00 49.69 181 LEU A C 1
ATOM 1489 O O . LEU A 1 181 ? 17.784 5.664 6.332 1.00 49.69 181 LEU A O 1
ATOM 1493 N N . MET A 1 182 ? 16.286 7.157 5.570 1.00 51.97 182 MET A N 1
ATOM 1494 C CA . MET A 1 182 ? 16.307 6.738 4.172 1.00 51.97 182 MET A CA 1
ATOM 1495 C C . MET A 1 182 ? 17.625 7.221 3.568 1.00 51.97 182 MET A C 1
ATOM 1497 O O . MET A 1 182 ? 17.654 8.189 2.812 1.00 51.97 182 MET A O 1
ATOM 1501 N N . ASP A 1 183 ? 18.734 6.630 3.987 1.00 47.47 183 ASP A N 1
ATOM 1502 C CA . ASP A 1 183 ? 20.012 6.790 3.338 1.00 47.47 183 ASP A CA 1
ATOM 1503 C C . ASP A 1 183 ? 19.862 6.329 1.882 1.00 47.47 183 ASP A C 1
ATOM 1505 O O . ASP A 1 183 ? 19.134 5.384 1.566 1.00 47.47 183 ASP A O 1
ATOM 1509 N N . ASP A 1 184 ? 20.509 7.067 0.976 1.00 49.44 184 ASP A N 1
ATOM 1510 C CA . ASP A 1 184 ? 20.367 7.043 -0.492 1.00 49.44 184 ASP A CA 1
ATOM 1511 C C . ASP A 1 184 ? 20.475 5.652 -1.163 1.00 49.44 184 ASP A C 1
ATOM 1513 O O . ASP A 1 184 ? 20.270 5.511 -2.368 1.00 49.44 184 ASP A O 1
ATOM 1517 N N . TYR A 1 185 ? 20.767 4.599 -0.402 1.00 48.59 185 TYR A N 1
ATOM 1518 C CA . TYR A 1 185 ? 21.057 3.249 -0.871 1.00 48.59 185 TYR A CA 1
ATOM 1519 C C . TYR A 1 185 ? 19.870 2.292 -0.899 1.00 48.59 185 TYR A C 1
ATOM 1521 O O . TYR A 1 185 ? 20.072 1.079 -0.959 1.00 48.59 185 TYR A O 1
ATOM 1529 N N . GLY A 1 186 ? 18.639 2.812 -0.934 1.00 49.22 186 GLY A N 1
ATOM 1530 C CA . GLY A 1 186 ? 17.479 2.031 -1.365 1.00 49.22 186 GLY A CA 1
ATOM 1531 C C . GLY A 1 186 ? 17.371 0.696 -0.635 1.00 49.22 186 GLY A C 1
ATOM 1532 O O . GLY A 1 186 ? 17.196 -0.339 -1.281 1.00 49.22 186 GLY A O 1
ATOM 1533 N N . HIS A 1 187 ? 17.532 0.716 0.692 1.00 50.94 187 HIS A N 1
ATOM 1534 C CA . HIS A 1 187 ? 17.363 -0.467 1.515 1.00 50.94 187 HIS A CA 1
ATOM 1535 C C . HIS A 1 187 ? 15.969 -1.027 1.248 1.00 50.94 187 HIS A C 1
ATOM 1537 O O . HIS A 1 187 ? 14.946 -0.475 1.654 1.00 50.94 187 HIS A O 1
ATOM 1543 N N . GLY A 1 188 ? 15.943 -2.103 0.457 1.00 51.97 188 GLY A N 1
ATOM 1544 C CA . GLY A 1 188 ? 14.733 -2.845 0.172 1.00 51.97 188 GLY A CA 1
ATOM 1545 C C . GLY A 1 188 ? 14.133 -3.359 1.474 1.00 51.97 188 GLY A C 1
ATOM 1546 O O . GLY A 1 188 ? 14.707 -3.222 2.552 1.00 51.97 188 GLY A O 1
ATOM 1547 N N . HIS A 1 189 ? 12.999 -4.034 1.358 1.00 51.72 189 HIS A N 1
ATOM 1548 C CA . HIS A 1 189 ? 12.233 -4.659 2.443 1.00 51.72 189 HIS A CA 1
ATOM 1549 C C . HIS A 1 189 ? 13.011 -5.640 3.376 1.00 51.72 189 HIS A C 1
ATOM 1551 O O . HIS A 1 189 ? 12.408 -6.339 4.189 1.00 51.72 189 HIS A O 1
ATOM 1557 N N . ILE A 1 190 ? 14.344 -5.690 3.293 1.00 49.28 190 ILE A N 1
ATOM 1558 C CA . ILE A 1 190 ? 15.310 -6.265 4.238 1.00 49.28 190 ILE A CA 1
ATOM 1559 C C . ILE A 1 190 ? 14.954 -5.908 5.689 1.00 49.28 190 ILE A C 1
ATOM 1561 O O . ILE A 1 190 ? 15.064 -6.768 6.560 1.00 49.28 190 ILE A O 1
ATOM 1565 N N . THR A 1 191 ? 14.418 -4.710 5.946 1.00 52.72 191 THR A N 1
ATOM 1566 C CA . THR A 1 191 ? 13.947 -4.289 7.276 1.00 52.72 191 THR A CA 1
ATOM 1567 C C . THR A 1 191 ? 12.894 -5.219 7.884 1.00 52.72 191 THR A C 1
ATOM 1569 O O . THR A 1 191 ? 12.907 -5.404 9.093 1.00 52.72 191 THR A O 1
ATOM 1572 N N . ARG A 1 192 ? 12.040 -5.892 7.097 1.00 56.84 192 ARG A N 1
ATOM 1573 C CA . ARG A 1 192 ? 11.017 -6.818 7.635 1.00 56.84 192 ARG A CA 1
ATOM 1574 C C . ARG A 1 192 ? 11.590 -8.153 8.049 1.00 56.84 192 ARG A C 1
ATOM 1576 O O . ARG A 1 192 ? 11.234 -8.644 9.110 1.00 56.84 192 ARG A O 1
ATOM 1583 N N . THR A 1 193 ? 12.468 -8.744 7.245 1.00 55.88 193 THR A N 1
ATOM 1584 C CA . THR A 1 193 ? 13.123 -10.001 7.629 1.00 55.88 193 THR A CA 1
ATOM 1585 C C . THR A 1 193 ? 14.003 -9.781 8.853 1.00 55.88 193 THR A C 1
ATOM 1587 O O . THR A 1 193 ? 13.933 -10.574 9.787 1.00 55.88 193 THR A O 1
ATOM 1590 N N . TRP A 1 194 ? 14.742 -8.667 8.890 1.00 57.66 194 TRP A N 1
ATOM 1591 C CA . TRP A 1 194 ? 15.549 -8.279 10.046 1.00 57.66 194 TRP A CA 1
ATOM 1592 C C . TRP A 1 194 ? 14.697 -8.011 11.286 1.00 57.66 194 TRP A C 1
ATOM 1594 O O . TRP A 1 194 ? 14.960 -8.592 12.333 1.00 57.66 194 TRP A O 1
ATOM 1604 N N . TYR A 1 195 ? 13.634 -7.215 11.170 1.00 59.31 195 TYR A N 1
ATOM 1605 C CA . TYR A 1 195 ? 12.729 -6.930 12.283 1.00 59.31 195 TYR A CA 1
ATOM 1606 C C . TYR A 1 195 ? 12.040 -8.197 12.819 1.00 59.31 195 TYR A C 1
ATOM 1608 O O . TYR A 1 195 ? 11.994 -8.424 14.027 1.00 59.31 195 TYR A O 1
ATOM 1616 N N . LEU A 1 196 ? 11.577 -9.084 11.932 1.00 58.12 196 LEU A N 1
ATOM 1617 C CA . LEU A 1 196 ? 10.994 -10.369 12.329 1.00 58.12 196 LEU A CA 1
ATOM 1618 C C . LEU A 1 196 ? 12.022 -11.322 12.960 1.00 58.12 196 LEU A C 1
ATOM 1620 O O . LEU A 1 196 ? 11.624 -12.204 13.718 1.00 58.12 196 LEU A O 1
ATOM 1624 N N . SER A 1 197 ? 13.315 -11.160 12.667 1.00 59.03 197 SER A N 1
ATOM 1625 C CA . SER A 1 197 ? 14.389 -11.934 13.301 1.00 59.03 197 SER A CA 1
ATOM 1626 C C . SER A 1 197 ? 14.930 -11.318 14.595 1.00 59.03 197 SER A C 1
ATOM 1628 O O . SER A 1 197 ? 15.534 -12.038 15.380 1.00 59.03 197 SER A O 1
ATOM 1630 N N . ALA A 1 198 ? 14.731 -10.014 14.813 1.00 60.12 198 ALA A N 1
ATOM 1631 C CA . ALA A 1 198 ? 15.333 -9.276 15.923 1.00 60.12 198 ALA A CA 1
ATOM 1632 C C . ALA A 1 198 ? 14.484 -9.274 17.204 1.00 60.12 198 ALA A C 1
ATOM 1634 O O . ALA A 1 198 ? 15.048 -9.186 18.289 1.00 60.12 198 ALA A O 1
ATOM 1635 N N . ASP A 1 199 ? 13.153 -9.360 17.098 1.00 58.03 199 ASP A N 1
ATOM 1636 C CA . ASP A 1 199 ? 12.261 -9.352 18.266 1.00 58.03 199 ASP A CA 1
ATOM 1637 C C . ASP A 1 199 ? 11.628 -10.733 18.495 1.00 58.03 199 ASP A C 1
ATOM 1639 O O . ASP A 1 199 ? 10.914 -11.271 17.639 1.00 58.03 199 ASP A O 1
ATOM 1643 N N . GLU A 1 200 ? 11.899 -11.316 19.663 1.00 59.81 200 GLU A N 1
ATOM 1644 C CA . GLU A 1 200 ? 11.482 -12.669 20.029 1.00 59.81 200 GLU A CA 1
ATOM 1645 C C . GLU A 1 200 ? 9.985 -12.756 20.380 1.00 59.81 200 GLU A C 1
ATOM 1647 O O . GLU A 1 200 ? 9.374 -13.818 20.224 1.00 59.81 200 GLU A O 1
ATOM 1652 N N . SER A 1 201 ? 9.340 -11.650 20.784 1.00 69.19 201 SER A N 1
ATOM 1653 C CA . SER A 1 201 ? 7.936 -11.676 21.218 1.00 69.19 201 SER A CA 1
ATOM 1654 C C . SER A 1 201 ? 6.964 -11.328 20.091 1.00 69.19 201 SER A C 1
ATOM 1656 O O . SER A 1 201 ? 6.934 -10.223 19.551 1.00 69.19 201 SER A O 1
ATOM 1658 N N . ARG A 1 202 ? 6.071 -12.269 19.751 1.00 67.56 202 ARG A N 1
ATOM 1659 C CA . ARG A 1 202 ? 4.941 -12.008 18.838 1.00 67.56 202 ARG A CA 1
ATOM 1660 C C . ARG A 1 202 ? 4.052 -10.868 19.336 1.00 67.56 202 ARG A C 1
ATOM 1662 O O . ARG A 1 202 ? 3.607 -10.078 18.513 1.00 67.56 202 ARG A O 1
ATOM 1669 N N . ILE A 1 203 ? 3.770 -10.810 20.638 1.00 68.88 203 ILE A N 1
ATOM 1670 C CA . ILE A 1 203 ? 2.822 -9.834 21.189 1.00 68.88 203 ILE A CA 1
ATOM 1671 C C . ILE A 1 203 ? 3.375 -8.419 21.032 1.00 68.88 203 ILE A C 1
ATOM 1673 O O . ILE A 1 203 ? 2.659 -7.559 20.529 1.00 68.88 203 ILE A O 1
ATOM 1677 N N . LYS A 1 204 ? 4.665 -8.207 21.334 1.00 71.38 204 LYS A N 1
ATOM 1678 C CA . LYS A 1 204 ? 5.338 -6.916 21.108 1.00 71.38 204 LYS A CA 1
ATOM 1679 C C . LYS A 1 204 ? 5.211 -6.475 19.651 1.00 71.38 204 LYS A C 1
ATOM 1681 O O . LYS A 1 204 ? 4.683 -5.406 19.370 1.00 71.38 204 LYS A O 1
ATOM 1686 N N . ARG A 1 205 ? 5.532 -7.374 18.716 1.00 72.25 205 ARG A N 1
ATOM 1687 C CA . ARG A 1 205 ? 5.382 -7.092 17.281 1.00 72.25 205 ARG A CA 1
ATOM 1688 C C . ARG A 1 205 ? 3.938 -6.868 16.844 1.00 72.25 205 ARG A C 1
ATOM 1690 O O . ARG A 1 205 ? 3.714 -6.187 15.855 1.00 72.25 205 ARG A O 1
ATOM 1697 N N . GLN A 1 206 ? 2.952 -7.450 17.528 1.00 72.62 206 GLN A N 1
ATOM 1698 C CA . GLN A 1 206 ? 1.539 -7.185 17.251 1.00 72.62 206 GLN A CA 1
ATOM 1699 C C . GLN A 1 206 ? 1.086 -5.806 17.736 1.00 72.62 206 GLN A C 1
ATOM 1701 O O . GLN A 1 206 ? 0.280 -5.169 17.059 1.00 72.62 206 GLN A O 1
ATOM 1706 N N . MET A 1 207 ? 1.620 -5.322 18.858 1.00 76.75 207 MET A N 1
ATOM 1707 C CA . MET A 1 207 ? 1.309 -3.990 19.392 1.00 76.75 207 MET A CA 1
ATOM 1708 C C . MET A 1 207 ? 1.781 -2.859 18.468 1.00 76.75 207 MET A C 1
ATOM 1710 O O . MET A 1 207 ? 1.143 -1.803 18.410 1.00 76.75 207 MET A O 1
ATOM 1714 N N . ASP A 1 208 ? 2.837 -3.111 17.693 1.00 73.56 208 ASP A N 1
ATOM 1715 C CA . ASP A 1 208 ? 3.406 -2.158 16.734 1.00 73.56 208 ASP A CA 1
ATOM 1716 C C . ASP A 1 208 ? 2.467 -1.826 15.560 1.00 73.56 208 ASP A C 1
ATOM 1718 O O . ASP A 1 208 ? 2.550 -0.743 14.969 1.00 73.56 208 ASP A O 1
ATOM 1722 N N . TRP A 1 209 ? 1.532 -2.722 15.226 1.00 72.50 209 TRP A N 1
ATOM 1723 C CA . TRP A 1 209 ? 0.571 -2.501 14.140 1.00 72.50 209 TRP A CA 1
ATOM 1724 C C . TRP A 1 209 ? -0.894 -2.601 14.560 1.00 72.50 209 TRP A C 1
ATOM 1726 O O . TRP A 1 209 ? -1.739 -2.185 13.774 1.00 72.50 209 TRP A O 1
ATOM 1736 N N . MET A 1 210 ? -1.226 -3.081 15.760 1.00 75.50 210 MET A N 1
ATOM 1737 C CA . MET A 1 210 ? -2.602 -3.134 16.265 1.00 75.50 210 MET A CA 1
ATOM 1738 C C . MET A 1 210 ? -2.768 -2.286 17.540 1.00 75.50 210 MET A C 1
ATOM 1740 O O . MET A 1 210 ? -1.861 -2.237 18.375 1.00 75.50 210 MET A O 1
ATOM 1744 N N . PRO A 1 211 ? -3.903 -1.586 17.725 1.00 74.62 211 PRO A N 1
ATOM 1745 C CA . PRO A 1 211 ? -4.248 -0.932 18.987 1.00 74.62 211 PRO A CA 1
ATOM 1746 C C . PRO A 1 211 ? -4.194 -1.881 20.185 1.00 74.62 211 PRO A C 1
ATOM 1748 O O . PRO A 1 211 ? -4.666 -3.014 20.119 1.00 74.62 211 PRO A O 1
ATOM 1751 N N . GLU A 1 212 ? -3.604 -1.409 21.284 1.00 76.62 212 GLU A N 1
ATOM 1752 C CA . GLU A 1 212 ? -3.386 -2.209 22.496 1.00 76.62 212 G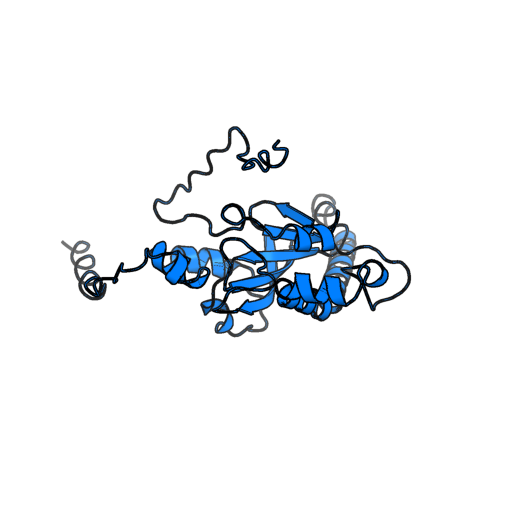LU A CA 1
ATOM 1753 C C . GLU A 1 212 ? -4.710 -2.683 23.102 1.00 76.62 212 GLU A C 1
ATOM 1755 O O . GLU A 1 212 ? -4.855 -3.848 23.469 1.00 76.62 212 GLU A O 1
ATOM 1760 N N . ASN A 1 213 ? -5.719 -1.813 23.079 1.00 74.31 213 ASN A N 1
ATOM 1761 C CA . ASN A 1 213 ? -7.076 -2.109 23.526 1.00 74.31 213 ASN A CA 1
ATOM 1762 C C . ASN A 1 213 ? -7.783 -3.208 22.709 1.00 74.31 213 ASN A C 1
ATOM 1764 O O . ASN A 1 213 ? -8.834 -3.681 23.124 1.00 74.31 213 ASN A O 1
ATOM 1768 N N . LEU A 1 214 ? -7.253 -3.593 21.543 1.00 73.62 214 LEU A N 1
ATOM 1769 C CA . LEU A 1 214 ? -7.768 -4.715 20.748 1.00 73.62 214 LEU A CA 1
ATOM 1770 C C . LEU A 1 214 ? -6.980 -6.011 20.968 1.00 73.62 214 LEU A C 1
ATOM 1772 O O . LEU A 1 214 ? -7.456 -7.082 20.597 1.00 73.62 214 LEU A O 1
ATOM 1776 N N . LEU A 1 215 ? -5.775 -5.921 21.534 1.00 71.31 215 LEU A N 1
ATOM 1777 C CA . LEU A 1 215 ? -4.932 -7.072 21.858 1.00 71.31 215 LEU A CA 1
ATOM 1778 C C . LEU A 1 215 ? -5.257 -7.654 23.227 1.00 71.31 215 LEU A C 1
ATOM 1780 O O . LEU A 1 215 ? -5.217 -8.871 23.407 1.00 71.31 215 LEU A O 1
ATOM 1784 N N . LEU A 1 216 ? -5.551 -6.781 24.184 1.00 72.81 216 LEU A N 1
ATOM 1785 C CA . LEU A 1 216 ? -5.755 -7.141 25.575 1.00 72.81 216 LEU A CA 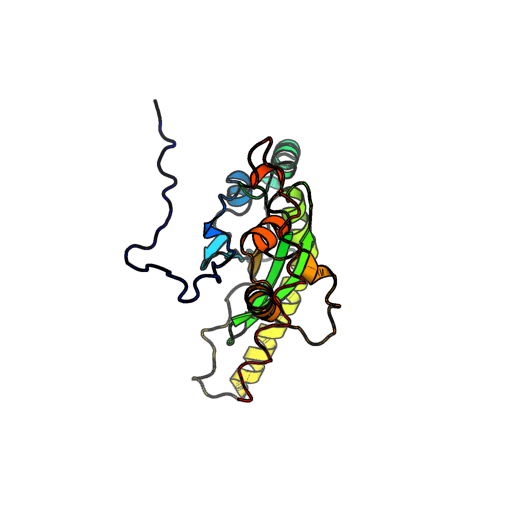1
ATOM 1786 C C . LEU A 1 216 ? -7.243 -7.008 25.921 1.00 72.81 216 LEU A C 1
ATOM 1788 O O . LEU A 1 216 ? -7.829 -5.960 25.650 1.00 72.81 216 LEU A O 1
ATOM 1792 N N . PRO A 1 217 ? -7.877 -8.041 26.509 1.00 65.50 217 PRO A N 1
ATOM 1793 C CA . PRO A 1 217 ? -9.222 -7.912 27.059 1.00 65.50 217 PRO A CA 1
ATOM 1794 C C . PRO A 1 217 ? -9.289 -6.746 28.050 1.00 65.50 217 PRO A C 1
ATOM 1796 O O . PRO A 1 217 ? -8.323 -6.511 28.782 1.00 65.50 217 PRO A O 1
ATOM 1799 N N . GLU A 1 218 ? -10.425 -6.047 28.121 1.00 66.50 218 GLU A N 1
ATOM 1800 C CA . GLU A 1 218 ? -10.630 -5.009 29.138 1.00 66.50 218 GLU A CA 1
ATOM 1801 C C . GLU A 1 218 ? -10.319 -5.572 30.537 1.00 66.50 218 GLU A C 1
ATOM 1803 O O . GLU A 1 218 ? -10.907 -6.564 30.970 1.00 66.50 218 GLU A O 1
ATOM 1808 N N . GLY A 1 219 ? -9.353 -4.958 31.227 1.00 66.06 219 GLY A N 1
ATOM 1809 C CA . GLY A 1 219 ? -8.897 -5.377 32.557 1.00 66.06 219 GLY A CA 1
ATOM 1810 C C . GLY A 1 219 ? -7.661 -6.284 32.589 1.00 66.06 219 GLY A C 1
ATOM 1811 O O . GLY A 1 219 ? -7.174 -6.580 33.680 1.00 66.06 219 GLY A O 1
ATOM 1812 N N . TYR A 1 220 ? -7.108 -6.697 31.444 1.00 62.91 220 TYR A N 1
ATOM 1813 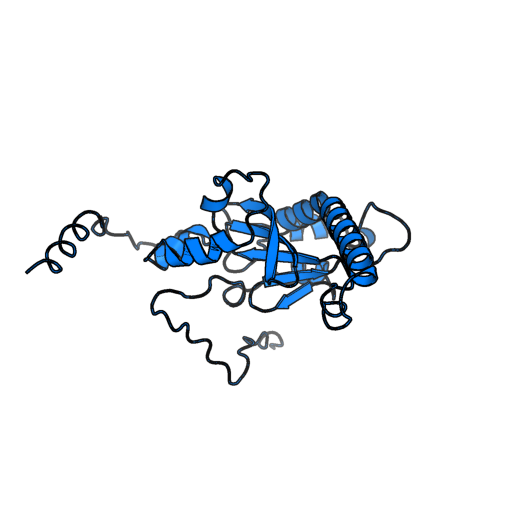C CA . TYR A 1 220 ? -5.823 -7.399 31.412 1.00 62.91 220 TYR A CA 1
ATOM 1814 C C . TYR A 1 220 ? -4.673 -6.398 31.582 1.00 62.91 220 TYR A C 1
ATOM 1816 O O . TYR A 1 220 ? -4.318 -5.675 30.654 1.00 62.91 220 TYR A O 1
ATOM 1824 N N . GLN A 1 221 ? -4.096 -6.341 32.782 1.00 66.31 221 GLN A N 1
ATOM 1825 C CA . GLN A 1 221 ? -2.846 -5.625 33.029 1.00 66.31 221 GLN A CA 1
ATOM 1826 C C . GLN A 1 221 ? -1.682 -6.562 32.713 1.00 66.31 221 GLN A C 1
ATOM 1828 O O . GLN A 1 221 ? -1.619 -7.669 33.252 1.00 66.31 221 GLN A O 1
ATOM 1833 N N . PHE A 1 222 ? -0.754 -6.127 31.858 1.00 61.88 222 PHE A N 1
ATOM 1834 C CA . PHE A 1 222 ? 0.550 -6.775 31.793 1.00 61.88 222 PHE A CA 1
ATOM 1835 C C . PHE A 1 222 ? 1.169 -6.673 33.184 1.00 61.88 222 PHE A C 1
ATOM 1837 O O . PHE A 1 222 ? 1.445 -5.580 33.669 1.00 61.88 222 PHE A O 1
ATOM 1844 N N . SER A 1 223 ? 1.353 -7.804 33.862 1.00 59.75 223 SER A N 1
ATOM 1845 C CA . SER A 1 223 ? 2.239 -7.813 35.013 1.00 59.75 223 SER A CA 1
ATOM 1846 C C . SER A 1 223 ? 3.630 -7.476 34.480 1.00 59.75 223 SER A C 1
ATOM 1848 O O . SER A 1 223 ? 4.162 -8.244 33.677 1.00 59.75 223 SER A O 1
ATOM 1850 N N . ASP A 1 224 ? 4.214 -6.362 34.923 1.00 53.31 224 ASP A N 1
ATOM 1851 C CA . ASP A 1 224 ? 5.569 -5.884 34.579 1.00 53.31 224 ASP A CA 1
ATOM 1852 C C . ASP A 1 224 ? 6.706 -6.880 34.923 1.00 53.31 224 ASP A C 1
ATOM 1854 O O . ASP A 1 224 ? 7.887 -6.554 34.881 1.00 53.31 224 ASP A O 1
ATOM 1858 N N . SER A 1 225 ? 6.387 -8.134 35.243 1.00 51.25 225 SER A N 1
ATOM 1859 C CA . SER A 1 225 ? 7.314 -9.204 35.607 1.00 51.25 225 SER A CA 1
ATOM 1860 C C . SER A 1 225 ? 8.108 -9.797 34.435 1.00 51.25 225 SER A C 1
ATOM 1862 O O . SER A 1 225 ? 8.890 -10.719 34.648 1.00 51.25 225 SER A O 1
ATOM 1864 N N . PHE A 1 226 ? 7.966 -9.273 33.213 1.00 49.62 226 PHE A N 1
ATOM 1865 C CA . PHE A 1 226 ? 8.816 -9.622 32.065 1.00 49.62 226 PHE A CA 1
ATOM 1866 C C . PHE A 1 226 ? 9.860 -8.529 31.771 1.00 49.62 226 PHE A C 1
ATOM 1868 O O . PHE A 1 226 ? 10.076 -8.137 30.622 1.00 49.62 226 PHE A O 1
ATOM 1875 N N . SER A 1 227 ? 10.558 -8.044 32.802 1.00 50.84 227 SER A N 1
ATOM 1876 C CA . SER A 1 227 ? 11.862 -7.400 32.619 1.00 50.84 227 SER A CA 1
ATOM 1877 C C . SER A 1 227 ? 12.869 -8.468 32.177 1.00 50.84 227 SER A C 1
ATOM 1879 O O . SER A 1 227 ? 13.524 -9.116 32.990 1.00 50.84 227 SER A O 1
ATOM 1881 N N . GLY A 1 228 ? 12.953 -8.692 30.866 1.00 51.25 228 GLY A N 1
ATOM 1882 C CA . GLY A 1 228 ? 13.849 -9.655 30.215 1.00 51.25 228 GLY A CA 1
ATOM 1883 C C . GLY A 1 228 ? 15.349 -9.354 30.337 1.00 51.25 228 GLY A C 1
ATOM 1884 O O . GLY A 1 228 ? 16.125 -9.907 29.564 1.00 51.25 228 GLY A O 1
ATOM 1885 N N . ASP A 1 229 ? 15.769 -8.520 31.289 1.00 49.75 229 ASP A N 1
ATOM 1886 C CA . ASP A 1 229 ? 17.178 -8.169 31.486 1.00 49.75 229 ASP A CA 1
ATOM 1887 C C . ASP A 1 229 ? 17.955 -9.203 32.322 1.00 49.75 229 ASP A C 1
ATOM 1889 O O . ASP A 1 229 ? 19.181 -9.233 32.258 1.00 49.75 229 ASP A O 1
ATOM 1893 N N . GLU A 1 230 ? 17.298 -10.114 33.055 1.00 47.38 230 GLU A N 1
ATOM 1894 C CA . GLU A 1 230 ? 18.026 -11.051 33.935 1.00 47.38 230 GLU A CA 1
ATOM 1895 C C . GLU A 1 230 ? 18.367 -12.419 33.320 1.00 47.38 230 GLU A C 1
ATOM 1897 O O . GLU A 1 230 ? 19.179 -13.153 33.887 1.00 47.38 230 GLU A O 1
ATOM 1902 N N . HIS A 1 231 ? 17.835 -12.779 32.145 1.00 45.53 231 HIS A N 1
ATOM 1903 C CA . HIS A 1 231 ? 18.100 -14.105 31.560 1.00 45.53 231 HIS A CA 1
ATOM 1904 C C . HIS A 1 231 ? 19.236 -14.151 30.522 1.00 45.53 231 HIS A C 1
ATOM 1906 O O . HIS A 1 231 ? 19.677 -15.242 30.161 1.00 45.53 231 HIS A O 1
ATOM 1912 N N . TYR A 1 232 ? 19.782 -13.001 30.108 1.00 46.19 232 TYR A N 1
ATOM 1913 C CA . TYR A 1 232 ? 20.794 -12.923 29.041 1.00 46.19 232 TYR A CA 1
ATOM 1914 C C . TYR A 1 232 ? 22.249 -13.169 29.473 1.00 46.19 232 TYR A C 1
ATOM 1916 O O . TYR A 1 232 ? 23.132 -13.270 28.620 1.00 46.19 232 TYR A O 1
ATOM 1924 N N . SER A 1 233 ? 22.518 -13.330 30.771 1.00 45.28 233 SER A N 1
ATOM 1925 C CA . SER A 1 233 ? 23.887 -13.548 31.270 1.00 45.28 233 SER A CA 1
ATOM 1926 C C . SER A 1 233 ? 24.243 -15.014 31.535 1.00 45.28 233 SER A C 1
ATOM 1928 O O . SER A 1 233 ? 25.400 -15.294 31.819 1.00 45.28 233 SER A O 1
ATOM 1930 N N . ARG A 1 234 ? 23.303 -15.970 31.442 1.00 43.16 234 ARG A N 1
ATOM 1931 C CA . ARG A 1 234 ? 23.573 -17.378 31.817 1.00 43.16 234 ARG A CA 1
ATOM 1932 C C . ARG A 1 234 ? 23.877 -18.345 30.672 1.00 43.16 234 ARG A C 1
ATOM 1934 O O . ARG A 1 234 ? 24.386 -19.425 30.946 1.00 43.16 234 ARG A O 1
ATOM 1941 N N . GLU A 1 235 ? 23.645 -17.978 29.412 1.00 40.50 235 GLU A N 1
ATOM 1942 C CA . GLU A 1 235 ? 23.952 -18.868 28.273 1.00 40.50 235 GLU A CA 1
ATOM 1943 C C . GLU A 1 235 ? 25.328 -18.637 27.627 1.00 40.50 235 GLU A C 1
ATOM 1945 O O . GLU A 1 235 ? 25.738 -19.424 26.777 1.00 40.50 235 GLU A O 1
ATOM 1950 N N . ARG A 1 236 ? 26.106 -17.631 28.059 1.00 42.22 236 ARG A N 1
ATOM 1951 C CA . ARG A 1 236 ? 27.510 -17.492 27.613 1.00 42.22 236 ARG A CA 1
ATOM 1952 C C . ARG A 1 236 ? 28.508 -18.344 28.397 1.00 42.22 236 ARG A C 1
ATOM 1954 O O . ARG A 1 236 ? 29.590 -18.604 27.878 1.00 42.22 236 ARG A O 1
ATOM 1961 N N . ASP A 1 237 ? 28.138 -18.843 29.572 1.00 44.28 237 ASP A N 1
ATOM 1962 C CA . ASP A 1 237 ? 29.060 -19.609 30.424 1.00 44.28 237 ASP A CA 1
ATOM 1963 C C . ASP A 1 237 ? 29.080 -21.118 30.114 1.00 44.28 237 ASP A C 1
ATOM 1965 O O . ASP A 1 237 ? 29.899 -21.849 30.663 1.00 44.28 237 ASP A O 1
ATOM 1969 N N . PHE A 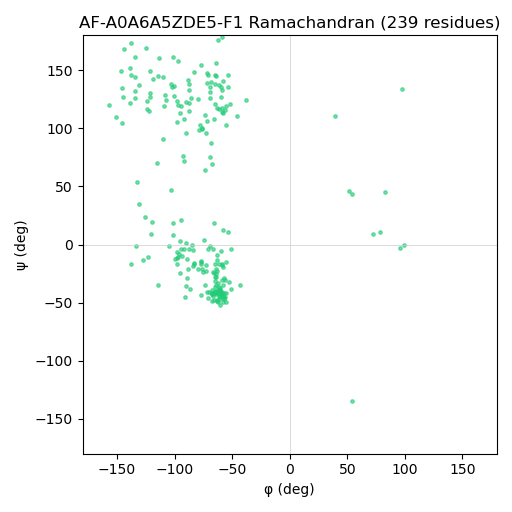1 238 ? 28.234 -21.604 29.198 1.00 45.00 238 PHE A N 1
ATOM 1970 C CA . PHE A 1 238 ? 28.146 -23.034 28.863 1.00 45.00 238 PHE A CA 1
ATOM 1971 C C . PHE A 1 238 ? 28.974 -23.478 27.642 1.00 45.00 238 PHE A C 1
ATOM 1973 O O . PHE A 1 238 ? 28.920 -24.648 27.272 1.00 45.00 238 PHE A O 1
ATOM 1980 N N . ILE A 1 239 ? 29.756 -22.586 27.017 1.00 46.56 239 ILE A N 1
ATOM 1981 C CA . ILE A 1 239 ? 30.538 -22.907 25.800 1.00 46.56 239 ILE A CA 1
ATOM 1982 C C . ILE A 1 239 ? 32.052 -23.085 26.070 1.00 46.56 239 ILE A C 1
ATOM 1984 O O . ILE A 1 239 ? 32.800 -23.462 25.169 1.00 46.56 239 ILE A O 1
ATOM 1988 N N . HIS A 1 240 ? 32.532 -22.919 27.309 1.00 45.50 240 HIS A N 1
ATOM 1989 C CA . HIS A 1 240 ? 33.961 -23.084 27.645 1.00 45.50 240 HIS A CA 1
ATOM 1990 C C . HIS A 1 240 ? 34.258 -23.983 28.861 1.00 45.50 240 HIS A C 1
ATOM 1992 O O . HIS A 1 240 ? 35.229 -23.746 29.577 1.00 45.50 240 HIS A O 1
ATOM 1998 N N . GLY A 1 241 ? 33.460 -25.036 29.066 1.00 44.31 241 GLY A N 1
ATOM 1999 C CA . GLY A 1 241 ? 33.771 -26.140 29.986 1.00 44.31 241 GLY A CA 1
ATOM 2000 C C . GLY A 1 241 ? 34.089 -27.425 29.241 1.00 44.31 241 GLY A C 1
ATOM 2001 O O . GLY A 1 241 ? 33.223 -27.834 28.438 1.00 44.31 241 GLY A O 1
#

Solvent-accessible surface area (backbone atoms only — not comparable to full-atom values): 14865 Å² total; per-residue (Å²): 136,89,89,80,90,76,84,69,81,83,69,63,87,88,64,82,84,69,53,93,46,100,64,48,76,81,78,35,47,81,78,40,45,67,34,64,67,60,49,57,59,40,50,91,34,52,48,77,57,94,37,26,44,35,38,44,51,64,92,72,96,82,66,99,83,70,62,73,54,70,66,92,81,49,59,70,70,59,49,56,58,52,28,70,34,52,38,30,48,69,38,39,18,18,33,34,37,25,34,61,62,49,98,81,69,40,35,41,78,75,42,82,46,76,31,83,89,33,34,29,35,38,60,52,56,50,50,52,59,70,47,48,62,59,47,46,51,56,44,50,51,49,53,49,51,52,53,59,44,57,79,76,49,60,89,86,72,61,76,85,62,62,66,94,53,50,43,43,35,41,36,63,36,54,65,74,58,77,72,56,72,84,57,95,75,69,75,32,61,60,61,55,63,50,51,55,70,71,51,82,52,65,66,63,63,43,51,49,26,30,47,61,80,78,74,40,61,94,87,65,72,82,70,80,82,73,68,76,77,77,68,75,75,67,74,71,71,72,80,83,122

Nearest PDB structures (foldseek):
  4v1o-assembly1_W  TM=2.199E-01  e=6.751E+00  Saccharomyces c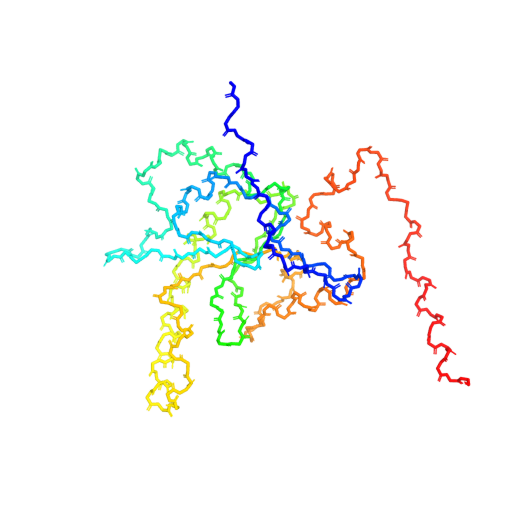erevisiae
  5oqm-assembly1_d  TM=2.122E-01  e=6.751E+00  Saccharomyces cerevisiae S288C

Sequence (241 aa):
MDAYQTLGHYRLPGIDVQSRHPNVYWLDFSQCIFNAYFLALLDDQSRIVLGRLGITQRPTAESFSDFLFEPSKLSNGIYDLIASMYLTQPPCKTIGLYCYENNYGQSRLLKPIHNDNGIRVGEIVHALRIHSFTLRILWLEEARRLKEQFATSHWRDNIWHLLGRPKFYIMLDNSSIGNILMDDYGHGHITRTWYLSADESRIKRQMDWMPENLLLPEGYQFSDSFSGDEHYSRERDFIHG

Organism: NCBI:txid690887

Radius of gyration: 21.33 Å; Cα contacts (8 Å, |Δi|>4): 269; chains: 1; bounding box: 67×42×62 Å

Mean predicted aligned error: 12.9 Å

Foldseek 3Di:
DDDPPPPDLPPPPPDPPPPPDPQQDDQACSVKAFDPVLCVQQDPQWDQDPRKIKGFWDDDDDDPQDIRGDCVVDDPVVVVVQQAAAGIVVFWFKKFKWWDQPVPRFTFTPDIGGDLVGDGSNSVVVVCNVCVNVLVVVLVVVVVVVVVCVVPDDPVPDPPRNPPTIMIIMTRDFPVVVPPPPDVPRPTPVVVVCVSVPDRDPLVVVVRTGHPPVSDDVPDDPPPVPPVPPPPPPVVVPPPD